Protein AF-A0A101U844-F1 (afdb_monomer_lite)

Radius of gyration: 19.56 Å; chains: 1; bounding box: 50×49×52 Å

Secondary structure (DSSP, 8-state):
--S-EEEEEEEEE--TT-EEEEEEEETTEEEEEEEEEESTT--B--TTSTT---B---EEEEEEEEEEE-TT--EEEEEESS--EEEEEEEE---S-EEEEE-HHHHHHHHHHTTTSEEEE-SEEEE-SS-B-S--SEEEEES-TTTEEEE-S-SB--S---S-EEEESSEEE-------TTS--PPPPP--------PPPEEEP-

Sequence (206 aa):
MPHAANAVNVAYSVPDGQSGSLNVYVNGTRLDRTIPVTSKYSYVDTPWIPGARTRHFYDNARLLLGRDVRAGDKVAVVAIGVQVTVDVADFEQATGPTGQGDSTQAFRDAIASARGGVVWIPPGEYKLTSSLNGVQNVTLQGAGHWHSVVRTSRFIDQSSSAGNVHIRDFAVIGEVTERVDSNPDNGPAGHRHRMQALGPITAYLT

Organism: NCBI:txid661399

Foldseek 3Di:
DAFKFQKKKWKKAFDPPDWFWKFKDKQNHTAPDTWTGDCLVAQDDDPVDPPDDTGRRIDMTMDGNVDMDGHPIDMDIHTDPTDMDTDDMDGHHQPDEAQPDACQVLVQVLQVVFQLFEEEQEFYEHEHPDEDEQRERYEYAYQAQNGGEYEDQHHHDYPDYPDHYHYDGHYYDYPDRDDDPVDPPDDDDDDDDDDDDDHGDYGYRD

InterPro domains:
  IPR011050 Pectin lyase fold/virulence factor [SSF51126] (97-173)
  IPR012334 Pectin lyase fold [G3DSA:2.160.20.10] (85-200)
  IPR024535 Rhamnogalacturonase A/B/Epimerase-like, pectate lyase domain [PF12708] (97-156)
  IPR033801 CBM6/CBM35/CBM36-like 1 [PF22815] (3-93)

Structure (mmCIF, N/CA/C/O backbone):
data_AF-A0A101U844-F1
#
_entry.id   AF-A0A101U844-F1
#
loop_
_atom_site.group_PDB
_atom_site.id
_atom_site.type_symbol
_atom_site.label_atom_id
_atom_site.label_alt_id
_atom_site.label_comp_id
_atom_site.label_asym_id
_atom_site.label_entity_id
_atom_site.label_seq_id
_atom_site.pdbx_PDB_ins_code
_atom_site.Cartn_x
_atom_site.Cartn_y
_atom_site.Cartn_z
_atom_site.occupancy
_atom_site.B_iso_or_equiv
_atom_site.auth_seq_id
_atom_site.auth_comp_id
_atom_site.auth_asym_id
_atom_site.auth_atom_id
_atom_site.pdbx_PDB_model_num
ATOM 1 N N . MET A 1 1 ? -18.135 -7.564 -0.903 1.00 91.25 1 MET A N 1
ATOM 2 C CA . MET A 1 1 ? -17.152 -7.342 -1.979 1.00 91.25 1 MET A CA 1
ATOM 3 C C . MET A 1 1 ? -17.883 -7.059 -3.283 1.00 91.25 1 MET A C 1
ATOM 5 O O . MET A 1 1 ? -18.763 -7.852 -3.617 1.00 91.25 1 MET A O 1
ATOM 9 N N . PRO A 1 2 ? -17.568 -5.957 -3.989 1.00 83.62 2 PRO A N 1
ATOM 10 C CA . PRO A 1 2 ? -18.237 -5.575 -5.239 1.00 83.62 2 PRO A CA 1
ATOM 11 C C . PRO A 1 2 ? -17.710 -6.321 -6.479 1.00 83.62 2 PRO A C 1
ATOM 13 O O . PRO A 1 2 ? -18.458 -6.545 -7.423 1.00 83.62 2 PRO A O 1
ATOM 16 N N . HIS A 1 3 ? -16.446 -6.743 -6.472 1.00 88.94 3 HIS A N 1
ATOM 17 C CA . HIS A 1 3 ? -15.802 -7.519 -7.535 1.00 88.94 3 HIS A CA 1
ATOM 18 C C . HIS A 1 3 ? -14.689 -8.398 -6.944 1.00 88.94 3 HIS A C 1
ATOM 20 O O . HIS A 1 3 ? -14.459 -8.380 -5.731 1.00 88.94 3 HIS A O 1
ATOM 26 N N . ALA A 1 4 ? -14.021 -9.188 -7.790 1.00 90.00 4 ALA A N 1
ATOM 27 C CA . ALA A 1 4 ? -12.872 -9.983 -7.370 1.00 90.00 4 ALA A CA 1
ATOM 28 C C . ALA A 1 4 ? -11.688 -9.088 -6.971 1.00 90.00 4 ALA A C 1
ATOM 30 O O . ALA A 1 4 ? -11.448 -8.061 -7.609 1.00 90.00 4 ALA A O 1
ATOM 31 N N . ALA A 1 5 ? -10.969 -9.478 -5.924 1.00 89.06 5 ALA A N 1
ATOM 32 C CA . ALA A 1 5 ? -9.800 -8.767 -5.419 1.00 89.06 5 ALA A CA 1
ATOM 33 C C . ALA A 1 5 ? -8.894 -9.726 -4.644 1.00 89.06 5 ALA A 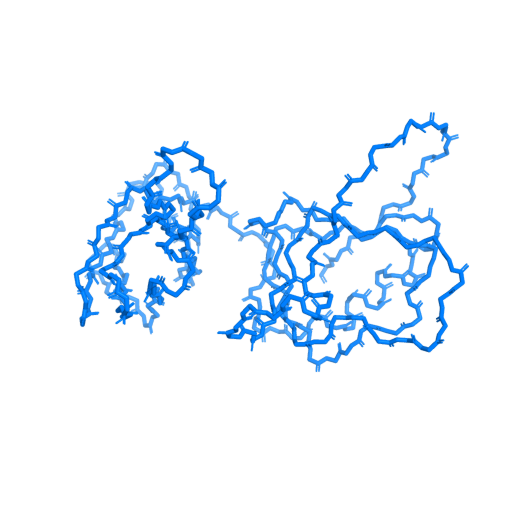C 1
ATOM 35 O O . ALA A 1 5 ? -9.360 -10.732 -4.119 1.00 89.06 5 ALA A O 1
ATOM 36 N N . ASN A 1 6 ? -7.621 -9.389 -4.502 1.00 88.56 6 ASN A N 1
ATOM 37 C CA . ASN A 1 6 ? -6.680 -10.123 -3.652 1.00 88.56 6 ASN A CA 1
ATOM 38 C C . ASN A 1 6 ? -5.832 -9.184 -2.771 1.00 88.56 6 ASN A C 1
ATOM 40 O O . ASN A 1 6 ? -4.953 -9.641 -2.035 1.00 88.56 6 ASN A O 1
ATOM 44 N N . ALA A 1 7 ? -6.125 -7.883 -2.814 1.00 85.81 7 ALA A N 1
ATOM 45 C CA . ALA A 1 7 ? -5.488 -6.836 -2.036 1.00 85.81 7 ALA A CA 1
ATOM 46 C C . ALA A 1 7 ? -6.536 -5.867 -1.472 1.00 85.81 7 ALA A C 1
ATOM 48 O O . ALA A 1 7 ? -7.614 -5.694 -2.050 1.00 85.81 7 ALA A O 1
ATOM 49 N N . VAL A 1 8 ? -6.198 -5.230 -0.353 1.00 89.44 8 VAL A N 1
ATOM 50 C CA . VAL A 1 8 ? -6.969 -4.136 0.245 1.00 89.44 8 VAL A CA 1
ATOM 51 C C . VAL A 1 8 ? -6.041 -2.974 0.597 1.00 89.44 8 VAL A C 1
ATOM 53 O O . VAL A 1 8 ? -4.972 -3.206 1.160 1.00 89.44 8 VAL A O 1
ATOM 56 N N . ASN A 1 9 ? -6.446 -1.745 0.284 1.00 87.12 9 ASN A N 1
ATOM 57 C CA . ASN A 1 9 ? -5.873 -0.508 0.815 1.00 87.12 9 ASN A CA 1
ATOM 58 C C . ASN A 1 9 ? -6.915 0.165 1.712 1.00 87.12 9 ASN A C 1
ATOM 60 O O . ASN A 1 9 ? -8.063 0.318 1.308 1.00 87.12 9 ASN A O 1
ATOM 64 N N . VAL A 1 10 ? -6.535 0.537 2.930 1.00 92.12 10 VAL A N 1
ATOM 65 C CA . VAL A 1 10 ? -7.434 1.166 3.901 1.00 92.12 10 VAL A CA 1
ATOM 66 C C . VAL A 1 10 ? -6.940 2.575 4.172 1.00 92.12 10 VAL A C 1
ATOM 68 O O . VAL A 1 10 ? -5.813 2.734 4.637 1.00 92.12 10 VAL A O 1
ATOM 71 N N . ALA A 1 11 ? -7.791 3.570 3.930 1.00 92.25 11 ALA A N 1
ATOM 72 C CA . ALA A 1 11 ? -7.593 4.926 4.420 1.00 92.25 11 ALA A CA 1
ATOM 73 C C . ALA A 1 11 ? -8.101 5.001 5.866 1.00 92.25 11 ALA A C 1
ATOM 75 O O . ALA A 1 11 ? -9.258 4.671 6.156 1.00 92.25 11 ALA A O 1
ATOM 76 N N . TYR A 1 12 ? -7.228 5.387 6.791 1.00 95.44 12 TYR A N 1
ATOM 77 C CA . TYR A 1 12 ? -7.491 5.309 8.223 1.00 95.44 12 TYR A CA 1
ATOM 78 C C . TYR A 1 12 ? -6.899 6.496 8.978 1.00 95.44 12 TYR A C 1
ATOM 80 O O . TYR A 1 12 ? -5.984 7.157 8.507 1.00 95.44 12 TYR A O 1
ATOM 88 N N . SER A 1 13 ? -7.399 6.734 10.184 1.00 95.81 13 SER A N 1
ATOM 89 C CA . SER A 1 13 ? -6.803 7.637 11.162 1.00 95.81 13 SER A CA 1
ATOM 90 C C . SER A 1 13 ? -6.706 6.926 12.510 1.00 95.81 13 SER A C 1
ATOM 92 O O . SER A 1 13 ? -7.613 6.182 12.897 1.00 95.81 13 SER A O 1
ATOM 94 N N . VAL A 1 14 ? -5.603 7.141 13.222 1.00 96.56 14 VAL A N 1
ATOM 95 C CA . VAL A 1 14 ? -5.408 6.728 14.621 1.00 96.56 14 VAL A CA 1
ATOM 96 C C . VAL A 1 14 ? -5.016 7.955 15.438 1.00 96.56 14 VAL A C 1
ATOM 98 O O . VAL A 1 14 ? -4.465 8.882 14.850 1.00 96.56 14 VAL A O 1
ATOM 101 N N . PRO A 1 15 ? -5.276 7.994 16.758 1.00 97.69 15 PRO A N 1
ATOM 102 C CA . PRO A 1 15 ? -4.904 9.138 17.581 1.00 97.69 15 PRO A CA 1
ATOM 103 C C . PRO A 1 15 ? -3.426 9.509 17.439 1.00 97.69 15 PRO A C 1
ATOM 105 O O . PRO A 1 15 ? -2.574 8.634 17.272 1.00 97.69 15 PRO A O 1
ATOM 108 N N . ASP A 1 16 ? -3.132 10.802 17.548 1.00 93.69 16 ASP A N 1
ATOM 109 C CA . ASP A 1 16 ? -1.769 11.305 17.421 1.00 93.69 16 ASP A CA 1
ATOM 110 C C . ASP A 1 16 ? -0.813 10.654 18.441 1.00 93.69 16 ASP A C 1
ATOM 112 O O . ASP A 1 16 ? -1.188 10.332 19.573 1.00 93.69 16 ASP A O 1
ATOM 116 N N . GLY A 1 17 ? 0.419 10.407 18.003 1.00 90.44 17 GLY A N 1
ATOM 117 C CA . GLY A 1 17 ? 1.436 9.624 18.704 1.00 90.44 17 GLY A CA 1
ATOM 118 C C . GLY A 1 17 ? 1.162 8.118 18.851 1.00 90.44 17 GLY A C 1
ATOM 119 O O . GLY A 1 17 ? 1.967 7.436 19.488 1.00 90.44 17 GLY A O 1
ATOM 120 N N . GLN A 1 18 ? 0.068 7.567 18.307 1.00 95.44 18 GLN A N 1
ATOM 121 C CA . GLN A 1 18 ? -0.294 6.156 18.499 1.00 95.44 18 GLN A CA 1
ATOM 122 C C . GLN A 1 18 ? -0.069 5.294 17.256 1.00 95.44 18 GLN A C 1
ATOM 124 O O . GLN A 1 18 ? 0.057 5.748 16.118 1.00 95.44 18 GLN A O 1
ATOM 129 N N . SER A 1 19 ? 0.033 3.988 17.483 1.00 90.19 19 SER A N 1
ATOM 130 C CA . SER A 1 19 ? 0.181 2.972 16.442 1.00 90.19 19 SER A CA 1
ATOM 131 C C . SER A 1 19 ? -0.423 1.654 16.917 1.00 90.19 19 SER A C 1
ATOM 133 O O . SER A 1 19 ? -0.553 1.415 18.116 1.00 90.19 19 SER A O 1
ATOM 135 N N . GLY A 1 20 ? -0.790 0.791 15.977 1.00 92.06 20 GLY A N 1
ATOM 136 C CA . GLY A 1 20 ? -1.385 -0.506 16.271 1.00 92.06 20 GLY A CA 1
ATOM 137 C C . GLY A 1 20 ? -1.592 -1.325 15.007 1.00 92.06 20 GLY A C 1
ATOM 138 O O . GLY A 1 20 ? -0.776 -1.297 14.083 1.00 92.06 20 GLY A O 1
ATOM 139 N N . SER A 1 21 ? -2.671 -2.103 14.958 1.00 92.44 21 SER A N 1
ATOM 140 C CA . SER A 1 21 ? -2.963 -2.945 13.794 1.00 92.44 21 SER A CA 1
ATOM 141 C C . SER A 1 21 ? -4.457 -3.166 13.579 1.00 92.44 21 SER A C 1
ATOM 143 O O . SER A 1 21 ? -5.244 -3.142 14.523 1.00 92.44 21 SER A O 1
ATOM 145 N N . LEU A 1 22 ? -4.837 -3.463 12.337 1.00 96.12 22 LEU A N 1
ATOM 146 C CA . LEU A 1 22 ? -6.141 -4.018 11.983 1.00 96.12 22 LEU A CA 1
ATOM 147 C C . LEU A 1 22 ? -5.990 -5.514 11.678 1.00 96.12 22 LEU A C 1
ATOM 149 O O . LEU A 1 22 ? -5.240 -5.908 10.782 1.00 96.12 22 LEU A O 1
ATOM 153 N N . ASN A 1 23 ? -6.735 -6.355 12.390 1.00 97.12 23 ASN A N 1
ATOM 154 C CA . ASN A 1 23 ? -7.022 -7.711 11.934 1.00 97.12 23 ASN A CA 1
ATOM 155 C C . ASN A 1 23 ? -7.865 -7.656 10.667 1.00 97.12 23 ASN A C 1
ATOM 157 O O . ASN A 1 23 ? -8.788 -6.848 10.584 1.00 97.12 23 ASN A O 1
ATOM 161 N N . VAL A 1 24 ? -7.614 -8.578 9.742 1.00 96.31 24 VAL A N 1
ATOM 162 C CA . VAL A 1 24 ? -8.435 -8.742 8.542 1.00 96.31 24 VAL A CA 1
ATOM 163 C C . VAL A 1 24 ? -9.133 -10.091 8.587 1.00 96.31 24 VAL A C 1
ATOM 165 O O . VAL A 1 24 ? -8.516 -11.110 8.894 1.00 96.31 24 VAL A O 1
ATOM 168 N N . TYR A 1 25 ? -10.427 -10.094 8.288 1.00 97.50 25 TYR A N 1
ATOM 169 C CA . TYR A 1 25 ? -11.259 -11.287 8.213 1.00 97.50 25 TYR A CA 1
ATOM 170 C C . TYR A 1 25 ? -11.859 -11.408 6.820 1.00 97.50 25 TYR A C 1
ATOM 172 O O . TYR A 1 25 ? -12.338 -10.419 6.270 1.00 97.50 25 TYR A O 1
ATOM 180 N N . VAL A 1 26 ? -11.904 -12.628 6.290 1.00 96.69 26 VAL A N 1
ATOM 181 C CA . VAL A 1 26 ? -12.618 -12.973 5.056 1.00 96.69 26 VAL A CA 1
ATOM 182 C C . VAL A 1 26 ? -13.678 -14.011 5.404 1.00 96.69 26 VAL A C 1
ATOM 184 O O . VAL A 1 26 ? -13.354 -15.094 5.887 1.00 96.69 26 VAL A O 1
ATOM 187 N N . ASN A 1 27 ? -14.950 -13.676 5.185 1.00 96.75 27 ASN A N 1
ATOM 188 C CA . ASN A 1 27 ? -16.113 -14.506 5.517 1.00 96.75 27 ASN A CA 1
ATOM 189 C C . ASN A 1 27 ? -16.111 -15.009 6.975 1.00 96.75 27 ASN A C 1
ATOM 191 O O . ASN A 1 27 ? -16.516 -16.131 7.255 1.00 96.75 27 ASN A O 1
ATOM 195 N N . GLY A 1 28 ? -15.646 -14.169 7.906 1.00 96.50 28 GLY A N 1
ATOM 196 C CA . GLY A 1 28 ? -15.570 -14.485 9.337 1.00 96.50 28 GLY A CA 1
ATOM 197 C C . GLY A 1 28 ? -14.298 -15.217 9.774 1.00 96.50 28 GLY A C 1
ATOM 198 O O . GLY A 1 28 ? -14.034 -15.286 10.971 1.00 96.50 28 GLY A O 1
ATOM 199 N N . THR A 1 29 ? -13.465 -15.690 8.844 1.00 96.94 29 THR A N 1
ATOM 200 C CA . THR A 1 29 ? -12.167 -16.301 9.164 1.00 96.94 29 THR A CA 1
ATOM 201 C C . THR A 1 29 ? -11.074 -15.242 9.181 1.00 96.94 29 THR A C 1
ATOM 203 O O . THR A 1 29 ? -10.890 -14.520 8.199 1.00 96.94 29 THR A O 1
ATOM 206 N N . ARG A 1 30 ? -10.337 -15.152 10.291 1.00 96.19 30 ARG A N 1
ATOM 207 C CA . ARG A 1 30 ? -9.200 -14.237 10.442 1.00 96.19 30 ARG A CA 1
ATOM 208 C C . ARG A 1 30 ? -8.047 -14.662 9.530 1.00 96.19 30 ARG A C 1
ATOM 210 O O . ARG A 1 30 ? -7.750 -15.848 9.437 1.00 96.19 30 ARG A O 1
ATOM 217 N N . LEU A 1 31 ? -7.394 -13.699 8.889 1.00 92.31 31 LEU A N 1
ATOM 218 C CA . LEU A 1 31 ? -6.135 -13.911 8.179 1.00 92.31 31 LEU A CA 1
ATOM 219 C C . LEU A 1 31 ? -4.952 -13.875 9.158 1.00 92.31 31 LEU A C 1
ATOM 221 O O . LEU A 1 31 ? -4.979 -13.148 10.149 1.00 92.31 31 LEU A O 1
ATOM 225 N N . ASP A 1 32 ? -3.870 -14.580 8.828 1.00 87.31 32 ASP A N 1
ATOM 226 C CA . ASP A 1 32 ? -2.639 -14.606 9.643 1.00 87.31 32 ASP A CA 1
ATOM 227 C C . ASP A 1 32 ? -1.820 -13.307 9.566 1.00 87.31 32 ASP A C 1
ATOM 229 O O . ASP A 1 32 ? -0.779 -13.168 10.206 1.00 87.31 32 ASP A O 1
ATOM 233 N N . ARG A 1 33 ? -2.279 -12.345 8.763 1.00 81.50 33 ARG A N 1
ATOM 234 C CA . ARG A 1 33 ? -1.636 -11.050 8.546 1.00 81.50 33 ARG A CA 1
ATOM 235 C C . ARG A 1 33 ? -2.550 -9.921 8.991 1.00 81.50 33 ARG A C 1
ATOM 237 O O . ARG A 1 33 ? -3.772 -10.001 8.868 1.00 81.50 33 ARG A O 1
ATOM 244 N N . THR A 1 34 ? -1.931 -8.853 9.467 1.00 88.88 34 THR A N 1
ATOM 245 C CA . THR A 1 34 ? -2.600 -7.631 9.905 1.00 88.88 34 THR A CA 1
ATOM 246 C C . THR A 1 34 ? -2.151 -6.445 9.060 1.00 88.88 34 THR A C 1
ATOM 248 O O . THR A 1 34 ? -1.092 -6.479 8.434 1.00 88.88 34 THR A O 1
ATOM 251 N N . ILE A 1 35 ? -2.968 -5.393 9.037 1.00 87.12 35 ILE A N 1
ATOM 252 C CA . ILE A 1 35 ? -2.601 -4.101 8.452 1.00 87.12 35 ILE A CA 1
ATOM 253 C C . ILE A 1 35 ? -1.991 -3.256 9.578 1.00 87.12 35 ILE A C 1
ATOM 255 O O . ILE A 1 35 ? -2.712 -2.966 10.539 1.00 87.12 35 ILE A O 1
ATOM 259 N N . PRO A 1 36 ? -0.701 -2.884 9.526 1.00 86.12 36 PRO A N 1
ATOM 260 C CA . PRO A 1 36 ? -0.134 -1.957 10.498 1.00 86.12 36 PRO A CA 1
ATOM 261 C C . PRO A 1 36 ? -0.745 -0.565 10.301 1.00 86.12 36 PRO A C 1
ATOM 263 O O . PRO A 1 36 ? -0.930 -0.127 9.168 1.00 86.12 36 PRO A O 1
ATOM 266 N N . VAL A 1 37 ? -1.050 0.120 11.402 1.00 88.88 37 VAL A N 1
ATOM 267 C CA . VAL A 1 37 ? -1.610 1.481 11.390 1.00 88.88 37 VAL A CA 1
ATOM 268 C C . VAL A 1 37 ? -0.810 2.385 12.321 1.00 88.88 37 VAL A C 1
ATOM 270 O O . VAL A 1 37 ? -0.403 1.957 13.404 1.00 88.88 37 VAL A O 1
ATOM 273 N N . THR A 1 38 ? -0.561 3.627 11.914 1.00 90.25 38 THR A N 1
ATOM 274 C CA . THR A 1 38 ? 0.260 4.590 12.656 1.00 90.25 38 THR A CA 1
ATOM 275 C C . THR A 1 38 ? -0.162 6.030 12.374 1.00 90.25 38 THR A C 1
ATOM 277 O O . THR A 1 38 ? -0.597 6.343 11.272 1.00 90.25 38 THR A O 1
ATOM 280 N N . SER A 1 39 ? -0.012 6.922 13.357 1.00 87.88 39 SER A N 1
ATOM 281 C CA . SER A 1 39 ? -0.165 8.368 13.152 1.00 87.88 39 SER A CA 1
ATOM 282 C C . SER A 1 39 ? 1.129 9.047 12.704 1.00 87.88 39 SER A C 1
ATOM 284 O O . SER A 1 39 ? 1.136 10.255 12.495 1.00 87.88 39 SER A O 1
ATOM 286 N N . LYS A 1 40 ? 2.239 8.306 12.581 1.00 76.00 40 LYS A N 1
ATOM 287 C CA . LYS A 1 40 ? 3.582 8.855 12.330 1.00 76.00 40 LYS A CA 1
ATOM 288 C C . LYS A 1 40 ? 3.664 9.767 11.102 1.00 76.00 40 LYS A C 1
ATOM 290 O O . LYS A 1 40 ? 4.497 10.667 11.069 1.00 76.00 40 LYS A O 1
ATOM 295 N N . TYR A 1 41 ? 2.833 9.507 10.096 1.00 76.50 41 TYR A N 1
ATOM 296 C CA . TYR A 1 41 ? 2.783 10.259 8.841 1.00 76.50 41 TYR A CA 1
ATOM 297 C C . TYR A 1 41 ? 1.596 11.229 8.774 1.00 76.50 41 TYR A C 1
ATOM 299 O O . TYR A 1 41 ? 1.367 11.855 7.745 1.00 76.50 41 TYR A O 1
ATOM 307 N N . SER A 1 42 ? 0.843 11.354 9.863 1.00 79.00 42 SER A N 1
ATOM 308 C CA . SER A 1 42 ? -0.362 12.170 9.977 1.00 79.00 42 SER A CA 1
ATOM 309 C C . SER A 1 42 ? -0.121 13.381 10.885 1.00 79.00 42 SER A C 1
ATOM 311 O O . SER A 1 42 ? 0.978 13.578 11.393 1.00 79.00 42 SER A O 1
ATOM 313 N N . TYR A 1 43 ? -1.155 14.203 11.085 1.00 86.44 43 TYR A N 1
ATOM 314 C CA . TYR A 1 43 ? -1.134 15.357 11.999 1.00 86.44 43 TYR A CA 1
ATOM 315 C C . TYR A 1 43 ? -0.038 16.377 11.657 1.00 86.44 43 TYR A C 1
ATOM 317 O O . TYR A 1 43 ? 0.827 16.721 12.455 1.00 86.44 43 TYR A O 1
ATOM 325 N N . VAL A 1 44 ? -0.094 16.896 10.432 1.00 83.38 44 VAL A N 1
ATOM 326 C CA . VAL A 1 44 ? 0.878 17.870 9.928 1.00 83.38 44 VAL A CA 1
ATOM 327 C C . VAL A 1 44 ? 0.473 19.291 10.312 1.00 83.38 44 VAL A C 1
ATOM 329 O O . VAL A 1 44 ? -0.601 19.773 9.928 1.00 83.38 44 VAL A O 1
ATOM 332 N N . ASP A 1 45 ? 1.392 19.987 10.979 1.00 87.00 45 ASP A N 1
ATOM 333 C CA . ASP A 1 45 ? 1.310 21.416 11.269 1.00 87.00 45 ASP A CA 1
ATOM 334 C C . ASP A 1 45 ? 2.123 22.249 10.274 1.00 87.00 45 ASP A C 1
ATOM 336 O O . ASP A 1 45 ? 3.248 21.914 9.908 1.00 87.00 45 ASP A O 1
ATOM 340 N N . THR A 1 46 ? 1.564 23.387 9.854 1.00 88.19 46 THR A N 1
ATOM 341 C CA . THR A 1 46 ? 2.290 24.384 9.046 1.00 88.19 46 THR A CA 1
ATOM 342 C C . THR A 1 46 ? 2.052 25.793 9.588 1.00 88.19 46 THR A C 1
ATOM 344 O O . THR A 1 46 ? 1.281 26.560 8.999 1.00 88.19 46 THR A O 1
ATOM 347 N N . PRO A 1 47 ? 2.678 26.146 10.723 1.00 88.56 47 PRO A N 1
ATOM 348 C CA . PRO A 1 47 ? 2.388 27.385 11.448 1.00 88.56 47 PRO A CA 1
ATOM 349 C C . PRO A 1 47 ? 2.722 28.666 10.665 1.00 88.56 47 PRO A C 1
ATOM 351 O O . PRO A 1 47 ? 2.194 29.728 10.976 1.00 88.56 47 PRO A O 1
ATOM 354 N N . TRP A 1 48 ? 3.556 28.585 9.624 1.00 87.25 48 TRP A N 1
ATOM 355 C CA . TRP A 1 48 ? 3.903 29.719 8.757 1.00 87.25 48 TRP A CA 1
ATOM 356 C C . TRP A 1 48 ? 2.815 30.085 7.732 1.00 87.25 48 TRP A C 1
ATOM 358 O O . TRP A 1 48 ? 2.965 31.075 7.019 1.00 87.25 48 TRP A O 1
ATOM 368 N N . ILE A 1 49 ? 1.737 29.302 7.624 1.00 85.38 49 ILE A N 1
ATOM 369 C CA . ILE A 1 49 ? 0.599 29.602 6.747 1.00 85.38 49 ILE A CA 1
ATOM 370 C C . ILE A 1 49 ? -0.492 30.275 7.595 1.00 85.38 49 ILE A C 1
ATOM 372 O O . ILE A 1 49 ? -1.063 29.612 8.466 1.00 85.38 49 ILE A O 1
ATOM 376 N N . PRO A 1 50 ? -0.817 31.564 7.363 1.00 92.75 50 PRO A N 1
ATOM 377 C CA . PRO A 1 50 ? -1.831 32.267 8.142 1.00 92.75 50 PRO A CA 1
ATOM 378 C C . PRO A 1 50 ? -3.173 31.525 8.147 1.00 92.75 50 PRO A C 1
ATOM 380 O O . PRO A 1 50 ? -3.734 31.223 7.096 1.00 92.75 50 PRO A O 1
ATOM 383 N N . GLY A 1 51 ? -3.683 31.223 9.342 1.00 93.19 51 GLY A N 1
ATOM 384 C CA . GLY A 1 51 ? -4.957 30.523 9.536 1.00 93.19 51 GLY A CA 1
ATOM 385 C C . GLY A 1 51 ? -4.905 28.998 9.383 1.00 93.19 51 GLY A C 1
ATOM 386 O O . GLY A 1 51 ? -5.937 28.349 9.564 1.00 93.19 51 GLY A O 1
ATOM 387 N N . ALA A 1 52 ? -3.743 28.407 9.083 1.00 91.38 52 ALA A N 1
ATOM 388 C CA . ALA A 1 52 ? -3.618 26.957 9.018 1.00 91.38 52 ALA A CA 1
ATOM 389 C C . ALA A 1 52 ? -3.801 26.312 10.400 1.00 91.38 52 ALA A C 1
ATOM 391 O O . ALA A 1 52 ? -3.313 26.804 11.416 1.00 91.38 52 ALA A O 1
ATOM 392 N N . ARG A 1 53 ? -4.498 25.176 10.412 1.00 93.50 53 ARG A N 1
ATOM 393 C CA . ARG A 1 53 ? -4.632 24.275 11.562 1.00 93.50 53 ARG A CA 1
ATOM 394 C C . ARG A 1 53 ? -3.919 22.957 11.251 1.00 93.50 53 ARG A C 1
ATOM 396 O O . ARG A 1 53 ? -3.626 22.687 10.077 1.00 93.50 53 ARG A O 1
ATOM 403 N N . THR A 1 54 ? -3.692 22.141 12.281 1.00 89.94 54 THR A N 1
ATOM 404 C CA . THR A 1 54 ? -3.284 20.739 12.124 1.00 89.94 54 THR A CA 1
ATOM 405 C C . THR A 1 54 ? -4.210 20.052 11.129 1.00 89.94 54 THR A C 1
ATOM 407 O O . THR A 1 54 ? -5.424 20.278 11.135 1.00 89.94 54 THR A O 1
ATOM 410 N N . ARG A 1 55 ? -3.636 19.260 10.228 1.00 86.81 55 ARG A N 1
ATOM 411 C CA . ARG A 1 55 ? -4.366 18.587 9.147 1.00 86.81 55 ARG A CA 1
ATOM 412 C C . ARG A 1 55 ? -3.693 17.269 8.789 1.00 86.81 55 ARG A C 1
ATOM 414 O O . ARG A 1 55 ? -2.776 16.836 9.473 1.00 86.81 55 ARG A O 1
ATOM 421 N N . HIS A 1 56 ? -4.129 16.658 7.687 1.00 87.75 56 HIS A N 1
ATOM 422 C CA . HIS A 1 56 ? -3.584 15.388 7.203 1.00 87.75 56 HIS A CA 1
ATOM 423 C C . HIS A 1 56 ? -3.741 14.281 8.256 1.00 87.75 56 HIS A C 1
ATOM 425 O O . HIS A 1 56 ? -2.789 13.655 8.694 1.00 87.75 56 HIS A O 1
ATOM 431 N N . PHE A 1 57 ? -4.976 14.107 8.727 1.00 88.88 57 PHE A N 1
ATOM 432 C CA . PHE A 1 57 ? -5.306 13.183 9.814 1.00 88.88 57 PHE A CA 1
ATOM 433 C C . PHE A 1 57 ? -5.344 11.717 9.387 1.00 88.88 57 PHE A C 1
ATOM 435 O O . PHE A 1 57 ? -5.362 10.842 10.248 1.00 88.88 57 PHE A O 1
ATOM 442 N N . TYR A 1 58 ? -5.413 11.466 8.081 1.00 89.44 58 TYR A N 1
ATOM 443 C CA . TYR A 1 58 ? -5.546 10.134 7.518 1.00 89.44 58 TYR A CA 1
ATOM 444 C C . TYR A 1 58 ? -4.245 9.698 6.860 1.00 89.44 58 TYR A C 1
ATOM 446 O O . TYR A 1 58 ? -3.565 10.505 6.227 1.00 89.44 58 TYR A O 1
ATOM 454 N N . ASP A 1 59 ? -3.964 8.411 6.977 1.00 79.31 59 ASP A N 1
ATOM 455 C CA . ASP A 1 59 ? -2.911 7.689 6.283 1.00 79.31 59 ASP A CA 1
ATOM 456 C C . ASP A 1 59 ? -3.526 6.480 5.554 1.00 79.31 59 ASP A C 1
ATOM 458 O O . ASP A 1 59 ? -4.708 6.167 5.717 1.00 79.31 59 ASP A O 1
ATOM 462 N N . ASN A 1 60 ? -2.744 5.816 4.708 1.00 81.81 60 ASN A N 1
ATOM 463 C CA . ASN A 1 60 ? -3.172 4.647 3.953 1.00 81.81 60 ASN A CA 1
ATOM 464 C C . ASN A 1 60 ? -2.269 3.455 4.252 1.00 81.81 60 ASN A C 1
ATOM 466 O O . ASN A 1 60 ? -1.045 3.561 4.213 1.00 81.81 60 ASN A O 1
ATOM 470 N N . ALA A 1 61 ? -2.873 2.294 4.493 1.00 79.31 61 ALA A N 1
ATOM 471 C CA . ALA A 1 61 ? -2.136 1.054 4.682 1.00 79.31 61 ALA A CA 1
ATOM 472 C C . ALA A 1 61 ? -2.730 -0.076 3.842 1.00 79.31 61 ALA A C 1
ATOM 474 O O . ALA A 1 61 ? -3.946 -0.260 3.764 1.00 79.31 61 ALA A O 1
ATOM 475 N N . ARG A 1 62 ? -1.841 -0.856 3.225 1.00 80.06 62 ARG A N 1
ATOM 476 C CA . ARG A 1 62 ? -2.187 -1.888 2.247 1.00 80.06 62 ARG A CA 1
ATOM 477 C C . ARG A 1 62 ? -1.816 -3.279 2.741 1.00 80.06 62 ARG A C 1
ATOM 479 O O . ARG A 1 62 ? -0.809 -3.465 3.420 1.00 80.06 62 ARG A O 1
ATOM 486 N N . LEU A 1 63 ? -2.619 -4.267 2.355 1.00 81.38 63 LEU A N 1
ATOM 487 C CA . LEU A 1 63 ? -2.365 -5.678 2.616 1.00 81.38 63 LEU A CA 1
ATOM 488 C C . LEU A 1 63 ? -2.793 -6.548 1.434 1.00 81.38 63 LEU A C 1
ATOM 490 O O . LEU A 1 63 ? -3.925 -6.472 0.958 1.00 81.38 63 LEU A O 1
ATOM 494 N N . LEU A 1 64 ? -1.905 -7.455 1.023 1.00 81.88 64 LEU A N 1
ATOM 495 C CA . LEU A 1 64 ? -2.273 -8.606 0.201 1.00 81.88 64 LEU A CA 1
ATOM 496 C C . LEU A 1 64 ? -2.998 -9.643 1.064 1.00 81.88 64 LEU A C 1
ATOM 498 O O . LEU A 1 64 ? -2.446 -10.139 2.049 1.00 81.88 64 LEU A O 1
ATOM 502 N N . LEU A 1 65 ? -4.205 -10.028 0.652 1.00 85.00 65 LEU A N 1
ATOM 503 C CA . LEU A 1 65 ? -5.052 -10.986 1.368 1.00 85.00 65 LEU A CA 1
ATOM 504 C C . LEU A 1 65 ? -4.487 -12.416 1.310 1.00 85.00 65 LEU A C 1
ATOM 506 O O . LEU A 1 65 ? -4.859 -13.265 2.118 1.00 85.00 65 LEU A O 1
ATOM 510 N N . GLY A 1 66 ? -3.585 -12.698 0.359 1.00 81.81 66 GLY A N 1
ATOM 511 C CA . GLY A 1 66 ? -3.020 -14.036 0.133 1.00 81.81 66 GLY A CA 1
ATOM 512 C C . GLY A 1 66 ? -3.971 -15.027 -0.514 1.00 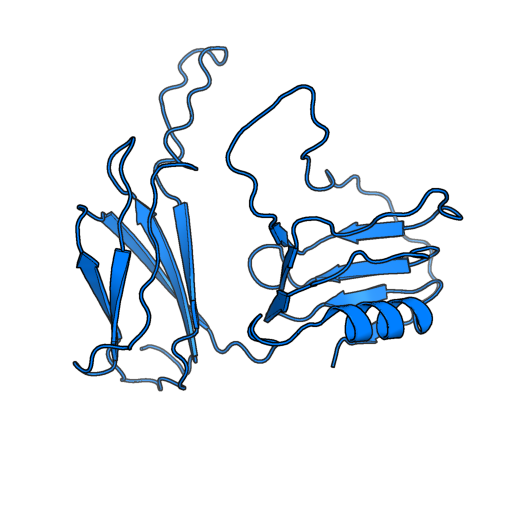81.81 66 GLY A C 1
ATOM 513 O O . GLY A 1 66 ? -3.673 -16.215 -0.566 1.00 81.81 66 GLY A O 1
ATOM 514 N N . ARG A 1 67 ? -5.125 -14.538 -0.949 1.00 83.38 67 ARG A N 1
ATOM 515 C CA . ARG A 1 67 ? -6.176 -15.287 -1.616 1.00 83.38 67 ARG A CA 1
ATOM 516 C C . ARG A 1 67 ? -7.016 -14.317 -2.424 1.00 83.38 67 ARG A C 1
ATOM 518 O O . ARG A 1 67 ? -7.149 -13.155 -2.041 1.00 83.38 67 ARG A O 1
ATOM 525 N N . ASP A 1 68 ? -7.646 -14.832 -3.465 1.00 89.62 68 ASP A N 1
ATOM 526 C CA . ASP A 1 68 ? -8.732 -14.129 -4.124 1.00 89.62 68 ASP A CA 1
ATOM 527 C C . ASP A 1 68 ? -9.987 -14.154 -3.245 1.00 89.62 68 ASP A C 1
ATOM 529 O O . ASP A 1 68 ? -10.435 -15.209 -2.775 1.00 89.62 68 ASP A O 1
ATOM 533 N N . VAL A 1 69 ? -10.560 -12.974 -3.043 1.00 94.06 69 VAL A N 1
ATOM 534 C CA . VAL A 1 69 ? -11.950 -12.782 -2.643 1.00 94.06 69 VAL A CA 1
ATOM 535 C C . VAL A 1 69 ? -12.780 -12.501 -3.887 1.00 94.06 69 VAL A C 1
ATOM 537 O O . VAL A 1 69 ? -12.308 -11.899 -4.851 1.00 94.06 69 VAL A O 1
ATOM 540 N N . ARG A 1 70 ? -14.022 -12.971 -3.890 1.00 95.38 70 ARG A N 1
ATOM 541 C CA . ARG A 1 70 ? -14.951 -12.860 -5.019 1.00 95.38 70 ARG A CA 1
ATOM 542 C C . ARG A 1 70 ? -16.051 -11.854 -4.708 1.00 95.38 70 ARG A C 1
ATOM 544 O O . ARG A 1 70 ? -16.268 -11.472 -3.558 1.00 95.38 70 ARG A O 1
ATOM 551 N N . ALA A 1 71 ? -16.788 -11.449 -5.741 1.00 94.44 71 ALA A N 1
ATOM 552 C CA . ALA A 1 71 ? -18.023 -10.699 -5.545 1.00 94.44 71 ALA A CA 1
ATOM 553 C C . ALA A 1 71 ? -18.947 -11.453 -4.565 1.00 94.44 71 ALA A C 1
ATOM 555 O O . ALA A 1 71 ? -19.105 -12.669 -4.667 1.00 94.44 71 ALA A O 1
ATOM 556 N N . GLY A 1 72 ? -19.519 -10.734 -3.599 1.00 96.00 72 GLY A N 1
ATOM 557 C CA . GLY A 1 72 ? -20.348 -11.312 -2.532 1.00 96.00 72 GLY A CA 1
ATOM 558 C C . GLY A 1 72 ? -19.604 -11.715 -1.251 1.00 96.00 72 GLY A C 1
ATOM 559 O O . GLY A 1 72 ? -20.242 -11.754 -0.199 1.00 96.00 72 GLY A O 1
ATOM 560 N N . ASP A 1 73 ? -18.279 -11.912 -1.281 1.00 97.69 73 ASP A N 1
ATOM 561 C CA . ASP A 1 73 ? -17.509 -12.167 -0.055 1.00 97.69 73 ASP A CA 1
ATOM 562 C C . ASP A 1 73 ? -17.601 -10.982 0.921 1.00 97.69 73 ASP A C 1
ATOM 564 O O . ASP A 1 73 ? -17.802 -9.822 0.530 1.00 97.69 73 ASP A O 1
ATOM 568 N N . LYS A 1 74 ? -17.436 -11.262 2.214 1.00 97.38 74 LYS A N 1
ATOM 569 C CA . LYS A 1 74 ? -17.380 -10.256 3.277 1.00 97.38 74 LYS A CA 1
ATOM 570 C C . LYS A 1 74 ? -15.950 -10.115 3.769 1.00 97.38 74 LYS A C 1
ATOM 572 O O . LYS A 1 74 ? -15.388 -11.071 4.295 1.00 97.38 74 LYS A O 1
ATOM 577 N N . VAL A 1 75 ? -15.392 -8.917 3.642 1.00 96.81 75 VAL A N 1
ATOM 578 C CA . VAL A 1 75 ? -14.121 -8.561 4.272 1.00 96.81 75 VAL A CA 1
ATOM 579 C C . VAL A 1 75 ? -14.410 -7.625 5.437 1.00 9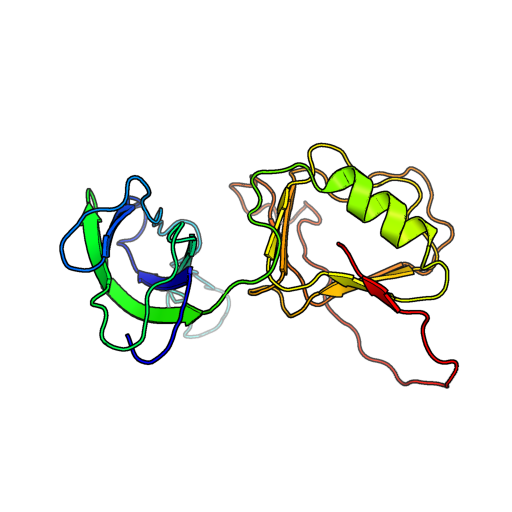6.81 75 VAL A C 1
ATOM 581 O O . VAL A 1 75 ? -15.173 -6.674 5.277 1.00 96.81 75 VAL A O 1
ATOM 584 N N . ALA A 1 76 ? -13.832 -7.908 6.601 1.00 97.06 76 ALA A N 1
ATOM 585 C CA . ALA A 1 76 ? -13.923 -7.045 7.773 1.00 97.06 76 ALA A CA 1
ATOM 586 C C . ALA A 1 76 ? -12.525 -6.680 8.273 1.00 97.06 76 ALA A C 1
ATOM 588 O O . ALA A 1 76 ? -11.637 -7.533 8.316 1.00 97.06 76 ALA A O 1
ATOM 589 N N . VAL A 1 77 ? -12.356 -5.423 8.676 1.00 96.56 77 VAL A N 1
ATOM 590 C CA . VAL A 1 77 ? -11.162 -4.923 9.362 1.00 96.56 77 VAL A CA 1
ATOM 591 C C . VAL A 1 77 ? -11.522 -4.608 10.809 1.00 96.56 77 VAL A C 1
ATOM 593 O O . VAL A 1 77 ? -12.557 -4.000 11.072 1.00 96.56 77 VAL A O 1
ATOM 596 N N . VAL A 1 78 ? -10.709 -5.069 11.757 1.00 97.62 78 VAL A N 1
ATOM 597 C CA . VAL A 1 78 ? -10.999 -4.954 13.194 1.00 97.62 78 VAL A CA 1
ATOM 598 C C . VAL A 1 78 ? -9.762 -4.456 13.923 1.00 97.62 78 VAL A C 1
ATOM 600 O O . VAL A 1 78 ? -8.721 -5.108 13.885 1.00 97.62 78 VAL A O 1
ATOM 603 N N . ALA A 1 79 ? -9.879 -3.314 14.593 1.00 96.94 79 ALA A N 1
ATOM 604 C CA . ALA A 1 79 ? -8.774 -2.682 15.304 1.00 96.94 79 ALA A CA 1
ATOM 605 C C . ALA A 1 79 ? -8.282 -3.501 16.505 1.00 96.94 79 ALA A C 1
ATOM 607 O O . ALA A 1 79 ? -9.063 -4.147 17.205 1.00 96.94 79 ALA A O 1
ATOM 608 N N . ILE A 1 80 ? -6.971 -3.449 16.739 1.00 94.00 80 ILE A N 1
ATOM 609 C CA . ILE A 1 80 ? -6.280 -4.086 17.860 1.00 94.00 80 ILE A CA 1
ATOM 610 C C . ILE A 1 80 ? -5.283 -3.089 18.443 1.00 94.00 80 ILE A C 1
ATOM 612 O O . ILE A 1 80 ? -4.453 -2.534 17.721 1.00 94.00 80 ILE A O 1
ATOM 616 N N . GLY A 1 81 ? -5.329 -2.902 19.761 1.00 90.06 81 GLY A N 1
ATOM 617 C CA . GLY A 1 81 ? -4.336 -2.118 20.500 1.00 90.06 81 GLY A CA 1
ATOM 618 C C . GLY A 1 81 ? -4.427 -0.599 20.319 1.00 90.06 81 GLY A C 1
ATOM 619 O O . GLY A 1 81 ? -3.784 0.118 21.074 1.00 90.06 81 GLY A O 1
ATOM 620 N N . VAL A 1 82 ? -5.239 -0.103 19.381 1.00 96.19 82 VAL A N 1
ATOM 621 C CA . VAL A 1 82 ? -5.471 1.327 19.140 1.00 96.19 82 VAL A CA 1
ATOM 622 C C . VAL A 1 82 ? -6.882 1.552 18.593 1.00 96.19 82 VAL A C 1
ATOM 624 O O . VAL A 1 82 ? -7.432 0.681 17.917 1.00 96.19 82 VAL A O 1
ATOM 627 N N . GLN A 1 83 ? -7.482 2.709 18.873 1.00 97.38 83 GLN A N 1
ATOM 628 C CA . GLN A 1 83 ? -8.702 3.132 18.184 1.00 97.38 83 GLN A CA 1
ATOM 629 C C . GLN A 1 83 ? -8.366 3.491 16.733 1.00 97.38 83 GLN A C 1
ATOM 631 O O . GLN A 1 83 ? -7.419 4.232 16.484 1.00 97.38 83 GLN A O 1
ATOM 636 N N . VAL A 1 84 ? -9.162 2.998 15.783 1.00 98.12 84 VAL A N 1
ATOM 637 C CA . VAL A 1 84 ? -8.991 3.301 14.357 1.00 98.12 84 VAL A CA 1
ATOM 638 C C . VAL A 1 84 ? -10.290 3.873 13.803 1.00 98.12 84 VAL A C 1
ATOM 640 O O . VAL A 1 84 ? -11.336 3.229 13.888 1.00 98.12 84 VAL A O 1
ATOM 643 N N . THR A 1 85 ? -10.210 5.058 13.206 1.00 98.19 85 THR A N 1
ATOM 644 C CA . THR A 1 85 ? -11.252 5.593 12.326 1.00 98.19 85 THR A CA 1
ATOM 645 C C . THR A 1 85 ? -10.946 5.118 10.914 1.00 98.19 85 THR A C 1
ATOM 647 O O . THR A 1 85 ? -9.913 5.480 10.360 1.00 98.19 85 THR A O 1
ATOM 650 N N . VAL A 1 86 ? -11.818 4.297 10.336 1.00 96.81 86 VAL A N 1
ATOM 651 C CA . VAL A 1 86 ? -11.709 3.862 8.936 1.00 96.81 86 VAL A CA 1
ATOM 652 C C . VAL A 1 86 ? -12.574 4.780 8.080 1.00 96.81 86 VAL A C 1
ATOM 654 O O . VAL A 1 86 ? -13.752 4.948 8.390 1.00 96.81 86 VAL A O 1
ATOM 657 N N . ASP A 1 87 ? -11.994 5.357 7.029 1.00 97.19 87 ASP A N 1
ATOM 658 C CA . ASP A 1 87 ? -12.712 6.198 6.062 1.00 97.19 87 ASP A CA 1
ATOM 659 C C . ASP A 1 87 ? -13.212 5.351 4.884 1.00 97.19 87 ASP A C 1
ATOM 661 O O . ASP A 1 87 ? -14.410 5.111 4.730 1.00 97.19 87 ASP A O 1
ATOM 665 N N . VAL A 1 88 ? -12.275 4.791 4.112 1.00 94.56 88 VAL A N 1
ATOM 666 C CA . VAL A 1 88 ? -12.566 3.953 2.945 1.00 94.56 88 VAL A CA 1
ATOM 667 C C . VAL A 1 88 ? -11.634 2.746 2.879 1.00 94.56 88 VAL A C 1
ATOM 669 O O . VAL A 1 88 ? -10.497 2.782 3.351 1.00 94.56 88 VAL A O 1
ATOM 672 N N . ALA A 1 89 ? -12.135 1.655 2.301 1.00 94.00 89 ALA A N 1
ATOM 673 C CA . ALA A 1 89 ? -11.349 0.481 1.957 1.00 94.00 89 ALA A CA 1
ATOM 674 C C . ALA A 1 89 ? -11.499 0.187 0.461 1.00 94.00 89 ALA A C 1
ATOM 676 O O . ALA A 1 89 ? -12.588 -0.163 -0.004 1.00 94.00 89 ALA A O 1
ATOM 677 N N . ASP A 1 90 ? -10.391 0.296 -0.260 1.00 88.31 90 ASP A N 1
ATOM 678 C CA . ASP A 1 90 ? -10.300 -0.011 -1.678 1.00 88.31 90 ASP A CA 1
ATOM 679 C C . ASP A 1 90 ? -9.830 -1.447 -1.861 1.00 88.31 90 ASP A C 1
ATOM 681 O O . ASP A 1 90 ? -8.864 -1.895 -1.239 1.00 88.31 90 ASP A O 1
ATOM 685 N N . PHE A 1 91 ? -10.511 -2.176 -2.737 1.00 89.56 91 PHE A N 1
ATOM 686 C CA . PHE A 1 91 ? -10.181 -3.554 -3.063 1.00 89.56 91 PHE A CA 1
ATOM 687 C C . PHE A 1 91 ? -9.755 -3.639 -4.515 1.00 89.56 91 PHE A C 1
ATOM 689 O O . PHE A 1 91 ? -10.432 -3.109 -5.390 1.00 89.56 91 PHE A O 1
ATOM 696 N N . GLU A 1 92 ? -8.668 -4.351 -4.784 1.00 83.38 92 GLU A N 1
ATOM 697 C CA . GLU A 1 92 ? -8.158 -4.510 -6.143 1.00 83.38 92 GLU A CA 1
ATOM 698 C C . GLU A 1 92 ? -7.634 -5.924 -6.387 1.00 83.38 92 GLU A C 1
ATOM 700 O O . GLU A 1 92 ? -7.246 -6.653 -5.467 1.00 83.38 92 GLU A O 1
ATOM 705 N N . GLN A 1 93 ? -7.635 -6.310 -7.660 1.00 85.00 93 GLN A N 1
ATOM 706 C CA . GLN A 1 93 ? -6.975 -7.517 -8.125 1.00 85.00 93 GLN A CA 1
ATOM 707 C C . GLN A 1 93 ? -5.525 -7.169 -8.480 1.00 85.00 93 GLN A C 1
ATOM 709 O O . GLN A 1 93 ? -5.251 -6.654 -9.563 1.00 85.00 93 GLN A O 1
ATOM 714 N N . ALA A 1 94 ? -4.597 -7.416 -7.559 1.00 75.00 94 ALA A N 1
ATOM 715 C CA . ALA A 1 94 ? -3.173 -7.219 -7.778 1.00 75.00 94 ALA A CA 1
ATOM 716 C C . ALA A 1 94 ? -2.595 -8.417 -8.546 1.00 75.00 94 ALA A C 1
ATOM 718 O O . ALA A 1 94 ? -2.598 -9.547 -8.061 1.00 75.00 94 ALA A O 1
ATOM 719 N N . THR A 1 95 ? -2.086 -8.172 -9.752 1.00 70.44 95 THR A N 1
ATOM 720 C CA . THR A 1 95 ? -1.516 -9.214 -10.625 1.00 70.44 95 THR A CA 1
ATOM 721 C C . THR A 1 95 ? 0.012 -9.207 -10.674 1.00 70.44 95 THR A C 1
ATOM 723 O O . THR A 1 95 ? 0.587 -10.006 -11.406 1.00 70.44 95 THR A O 1
ATOM 726 N N . GLY A 1 96 ? 0.678 -8.300 -9.953 1.00 71.50 96 GLY A N 1
ATOM 727 C CA . GLY A 1 96 ? 2.136 -8.171 -9.970 1.00 71.50 96 GLY A CA 1
ATOM 728 C C . GLY A 1 96 ? 2.843 -8.709 -8.724 1.00 71.50 96 GLY A C 1
ATOM 729 O O . GLY A 1 96 ? 2.210 -9.310 -7.851 1.00 71.50 96 GLY A O 1
ATOM 730 N N . PRO A 1 97 ? 4.171 -8.515 -8.643 1.00 71.31 97 PRO A N 1
ATO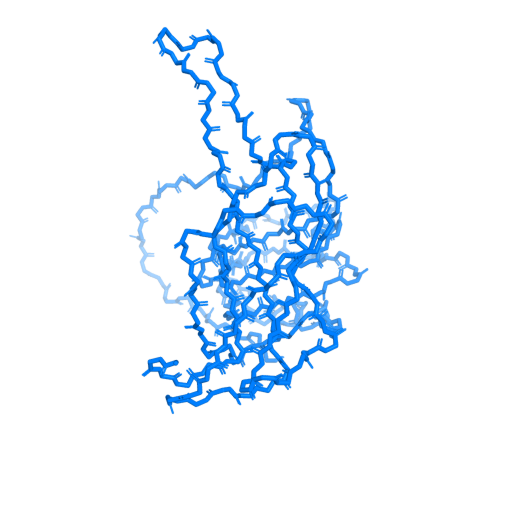M 731 C CA . PRO A 1 97 ? 5.006 -9.049 -7.570 1.00 71.31 97 PRO A CA 1
ATOM 732 C C . PRO A 1 97 ? 4.528 -8.658 -6.166 1.00 71.31 97 PRO A C 1
ATOM 734 O O . PRO A 1 97 ? 3.944 -7.598 -5.955 1.00 71.31 97 PRO A O 1
ATOM 737 N N . THR A 1 98 ? 4.758 -9.541 -5.190 1.00 76.69 98 THR A N 1
ATOM 738 C CA . THR A 1 98 ? 4.204 -9.432 -3.824 1.00 76.69 98 THR A CA 1
ATOM 739 C C . THR A 1 98 ? 5.184 -8.877 -2.788 1.00 76.69 98 THR A C 1
ATOM 741 O O . THR A 1 98 ? 4.896 -8.904 -1.593 1.00 76.69 98 THR A O 1
ATOM 744 N N . GLY A 1 99 ? 6.379 -8.459 -3.212 1.00 75.44 99 GLY A N 1
ATOM 745 C CA . GLY A 1 99 ? 7.453 -7.990 -2.333 1.00 75.44 99 GLY A CA 1
ATOM 746 C C . GLY A 1 99 ? 8.165 -9.093 -1.538 1.00 75.44 99 GLY A C 1
ATOM 747 O O . GLY A 1 99 ? 9.105 -8.799 -0.803 1.00 75.44 99 GLY A O 1
ATOM 748 N N . GLN A 1 100 ? 7.754 -10.361 -1.671 1.00 76.00 100 GLN A N 1
ATOM 749 C CA . GLN A 1 100 ? 8.381 -11.490 -0.966 1.00 76.00 100 GLN A CA 1
ATOM 750 C C . GLN A 1 100 ? 9.725 -11.892 -1.591 1.00 76.00 100 GLN A C 1
ATOM 752 O O . GLN A 1 100 ? 10.698 -12.134 -0.876 1.00 76.00 100 GLN A O 1
ATOM 757 N N . GLY A 1 101 ? 9.779 -11.951 -2.925 1.00 82.06 101 GLY A N 1
ATOM 758 C CA . GLY A 1 101 ? 10.983 -12.278 -3.686 1.00 82.06 101 GLY A CA 1
ATOM 759 C C . GLY A 1 101 ? 11.852 -11.053 -3.964 1.00 82.06 101 GLY A C 1
ATOM 760 O O . GLY A 1 101 ? 11.344 -9.941 -4.117 1.00 82.06 101 GLY A O 1
ATOM 761 N N . ASP A 1 102 ? 13.165 -11.265 -4.053 1.00 88.50 102 ASP A N 1
ATOM 762 C CA . ASP A 1 102 ? 14.094 -10.223 -4.487 1.00 88.50 102 ASP A CA 1
ATOM 763 C C . ASP A 1 102 ? 13.930 -9.943 -5.988 1.00 88.50 102 ASP A C 1
ATOM 765 O O . ASP A 1 102 ? 14.103 -10.826 -6.825 1.00 88.50 102 ASP A O 1
ATOM 769 N N . SER A 1 103 ? 13.592 -8.700 -6.319 1.00 92.75 103 SER A N 1
ATOM 770 C CA . SER A 1 103 ? 13.395 -8.204 -7.682 1.00 92.75 103 SER A CA 1
ATOM 771 C C . SER A 1 103 ? 14.642 -7.510 -8.246 1.00 92.75 103 SER A C 1
ATOM 773 O O . SER A 1 103 ? 14.601 -7.033 -9.380 1.00 92.75 103 SER A O 1
ATOM 775 N N . THR A 1 104 ? 15.759 -7.436 -7.501 1.00 91.81 104 THR A N 1
ATOM 776 C CA . THR A 1 104 ? 16.965 -6.708 -7.935 1.00 91.81 104 THR A CA 1
ATOM 777 C C . THR A 1 104 ? 17.461 -7.150 -9.311 1.00 91.81 104 THR A C 1
ATOM 779 O O . THR A 1 104 ? 17.760 -6.293 -10.146 1.00 91.81 104 THR A O 1
ATOM 782 N N . GLN A 1 105 ? 17.542 -8.457 -9.578 1.00 92.50 105 GLN A N 1
ATOM 783 C CA . GLN A 1 105 ? 18.052 -8.933 -10.866 1.00 92.50 105 GLN A CA 1
ATOM 784 C C . GLN A 1 105 ? 17.087 -8.618 -12.017 1.00 92.50 105 GLN A C 1
ATOM 786 O O . GLN A 1 105 ? 17.528 -8.112 -13.043 1.00 92.50 105 GLN A O 1
ATOM 791 N N . ALA A 1 106 ? 15.777 -8.777 -11.804 1.00 90.12 106 ALA A N 1
ATOM 792 C CA . ALA A 1 106 ? 14.761 -8.425 -12.797 1.00 90.12 106 ALA A CA 1
ATOM 793 C C . ALA A 1 106 ? 14.820 -6.935 -13.185 1.00 90.12 106 ALA A C 1
ATOM 795 O O . ALA A 1 106 ? 14.745 -6.593 -14.364 1.00 90.12 106 ALA A O 1
ATOM 796 N N . PHE A 1 107 ? 15.045 -6.039 -12.213 1.00 91.94 107 PHE A N 1
ATOM 797 C CA . PHE A 1 107 ? 15.283 -4.618 -12.492 1.00 91.94 107 PHE A CA 1
ATOM 798 C C . PHE A 1 107 ? 16.544 -4.385 -13.327 1.00 91.94 107 PHE A C 1
ATOM 800 O O . PHE A 1 107 ? 16.508 -3.603 -14.277 1.00 91.94 107 PHE A O 1
ATOM 807 N N . ARG A 1 108 ? 17.657 -5.051 -13.000 1.00 92.62 108 ARG A N 1
ATOM 808 C CA . ARG A 1 108 ? 18.919 -4.912 -13.747 1.00 92.62 108 ARG A CA 1
ATOM 809 C C . ARG A 1 108 ? 18.777 -5.387 -15.190 1.00 92.62 108 ARG A C 1
ATOM 811 O O . ARG A 1 108 ? 19.207 -4.676 -16.098 1.00 92.62 108 ARG A O 1
ATOM 818 N N . ASP A 1 109 ? 18.139 -6.533 -15.393 1.00 90.81 109 ASP A N 1
ATOM 819 C CA . ASP A 1 109 ? 17.931 -7.122 -16.716 1.00 90.81 109 ASP A CA 1
ATOM 820 C C . ASP A 1 109 ? 17.016 -6.234 -17.571 1.00 90.81 109 ASP A C 1
ATOM 822 O O . ASP A 1 109 ? 17.350 -5.905 -18.715 1.00 90.81 109 ASP A O 1
ATOM 826 N N . ALA A 1 110 ? 15.919 -5.736 -16.989 1.00 90.00 110 ALA A N 1
ATOM 827 C CA . ALA A 1 110 ? 15.017 -4.813 -17.669 1.00 90.00 110 ALA A CA 1
ATOM 828 C C . ALA A 1 110 ? 15.730 -3.507 -18.066 1.00 90.00 110 ALA A C 1
ATOM 830 O O . ALA A 1 110 ? 15.648 -3.089 -19.222 1.00 90.00 110 ALA A O 1
ATOM 831 N N . ILE A 1 111 ? 16.499 -2.902 -17.153 1.00 90.88 111 ILE A N 1
ATOM 832 C CA . ILE A 1 111 ? 17.292 -1.689 -17.423 1.00 90.88 111 ILE A CA 1
ATOM 833 C C . ILE A 1 111 ? 18.311 -1.925 -18.540 1.00 90.88 111 ILE A C 1
ATOM 835 O O . ILE A 1 111 ? 18.460 -1.082 -19.427 1.00 90.88 111 ILE A O 1
ATOM 839 N N . ALA A 1 112 ? 19.004 -3.066 -18.521 1.00 89.81 112 ALA A N 1
ATOM 840 C CA . ALA A 1 112 ? 19.977 -3.412 -19.550 1.00 89.81 112 ALA A CA 1
ATOM 841 C C . ALA A 1 112 ? 19.322 -3.556 -20.934 1.00 89.81 112 ALA A C 1
ATOM 843 O O . ALA A 1 112 ? 19.896 -3.101 -21.925 1.00 89.81 112 ALA A O 1
ATOM 844 N N . SER A 1 113 ? 18.116 -4.129 -20.989 1.00 87.31 113 SER A N 1
ATOM 845 C CA . SER A 1 113 ? 17.361 -4.335 -22.232 1.00 87.31 113 SER A CA 1
ATOM 846 C C . SER A 1 113 ? 16.702 -3.067 -22.798 1.00 87.31 113 SER A C 1
ATOM 848 O O . SER A 1 113 ? 16.420 -3.008 -23.992 1.00 87.31 113 SER A O 1
ATOM 850 N N . ALA A 1 114 ? 16.485 -2.039 -21.970 1.00 88.25 114 ALA A N 1
ATOM 851 C CA . ALA A 1 114 ? 15.700 -0.849 -22.312 1.00 88.25 114 ALA A CA 1
ATOM 852 C C . ALA A 1 114 ? 16.534 0.436 -22.446 1.00 88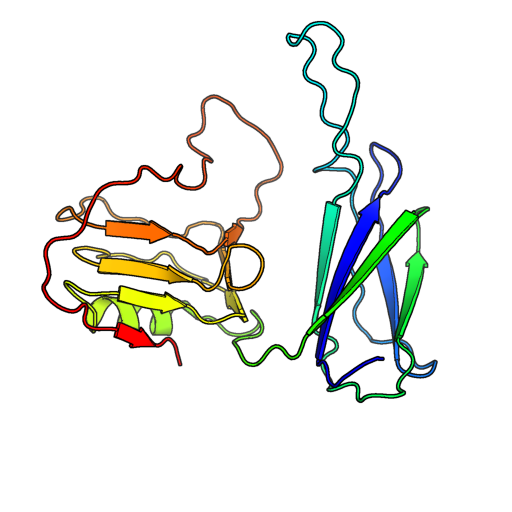.25 114 ALA A C 1
ATOM 854 O O . ALA A 1 114 ? 16.029 1.536 -22.208 1.00 88.25 114 ALA A O 1
ATOM 855 N N . ARG A 1 115 ? 17.818 0.335 -22.815 1.00 87.06 115 ARG A N 1
ATOM 856 C CA . ARG A 1 115 ? 18.656 1.525 -23.044 1.00 87.06 115 ARG A CA 1
ATOM 857 C C . ARG A 1 115 ? 18.067 2.396 -24.164 1.00 87.06 115 ARG A C 1
ATOM 859 O O . ARG A 1 115 ? 17.789 1.919 -25.256 1.00 87.06 115 ARG A O 1
ATOM 866 N N . GLY A 1 116 ? 17.889 3.682 -23.883 1.00 86.94 116 GLY A N 1
ATOM 867 C CA . GLY A 1 116 ? 17.184 4.669 -24.704 1.00 86.94 116 GLY A CA 1
ATOM 868 C C . GLY A 1 116 ? 15.656 4.626 -24.579 1.00 86.94 116 GLY A C 1
ATOM 869 O O . GLY A 1 116 ? 14.978 5.426 -25.218 1.00 86.94 116 GLY A O 1
ATOM 870 N N . GLY A 1 117 ? 15.109 3.707 -23.779 1.00 89.19 117 GLY A N 1
ATOM 871 C CA . GLY A 1 117 ? 13.682 3.411 -23.687 1.00 89.19 117 GLY A CA 1
ATOM 872 C C . GLY A 1 117 ? 13.097 3.558 -22.281 1.00 89.19 117 GLY A C 1
ATOM 873 O O . GLY A 1 117 ? 13.610 4.288 -21.428 1.00 89.19 117 GLY A O 1
ATOM 874 N N . VAL A 1 118 ? 11.976 2.872 -22.063 1.00 88.56 118 VAL A N 1
ATOM 875 C CA . VAL A 1 118 ? 11.198 2.867 -20.822 1.00 88.56 118 VAL A CA 1
ATOM 876 C C . VAL A 1 118 ? 11.148 1.446 -20.261 1.00 88.56 118 VAL A C 1
ATOM 878 O O . VAL A 1 118 ? 10.677 0.526 -20.921 1.00 88.56 118 VAL A O 1
ATOM 881 N N . VAL A 1 119 ? 11.582 1.262 -19.021 1.00 92.31 119 VAL A N 1
ATOM 882 C CA . VAL A 1 119 ? 11.236 0.096 -18.205 1.00 92.31 119 VAL A CA 1
ATOM 883 C C . VAL A 1 119 ? 9.910 0.388 -17.520 1.00 92.31 119 VAL A C 1
ATOM 885 O O . VAL A 1 119 ? 9.806 1.332 -16.732 1.00 92.31 119 VAL A O 1
ATOM 888 N N . TRP A 1 120 ? 8.904 -0.424 -17.828 1.00 89.31 120 TRP A N 1
ATOM 889 C CA . TRP A 1 120 ? 7.607 -0.388 -17.172 1.00 89.31 120 TRP A CA 1
ATOM 890 C C . TRP A 1 120 ? 7.611 -1.267 -15.918 1.00 89.31 120 TRP A C 1
ATOM 892 O O . TRP A 1 120 ? 7.919 -2.459 -15.981 1.00 89.31 120 TRP A O 1
ATOM 902 N N . ILE A 1 121 ? 7.232 -0.673 -14.786 1.00 86.44 121 ILE A N 1
ATOM 903 C CA . ILE A 1 121 ? 7.103 -1.327 -13.483 1.00 86.44 121 ILE A CA 1
ATOM 904 C C . ILE A 1 121 ? 5.603 -1.515 -13.211 1.00 86.44 121 ILE A C 1
ATOM 906 O O . ILE A 1 121 ? 4.940 -0.558 -12.797 1.00 86.44 121 ILE A O 1
ATOM 910 N N . PRO A 1 122 ? 5.030 -2.710 -13.444 1.00 82.19 122 PRO A N 1
ATOM 911 C CA . PRO A 1 122 ? 3.598 -2.923 -13.258 1.00 82.19 122 PRO A CA 1
ATOM 912 C C . PRO A 1 122 ? 3.156 -2.731 -11.793 1.00 82.19 122 PRO A C 1
ATOM 914 O O . PRO A 1 122 ? 4.002 -2.676 -10.894 1.00 82.19 122 PRO A O 1
ATOM 917 N N . PRO A 1 123 ? 1.841 -2.635 -11.518 1.00 77.38 123 PRO A N 1
ATOM 918 C CA . PRO A 1 123 ? 1.333 -2.635 -10.151 1.00 77.38 123 PRO A CA 1
ATOM 919 C C . PRO A 1 123 ? 1.846 -3.847 -9.365 1.00 77.38 123 PRO A C 1
ATOM 921 O O . PRO A 1 123 ? 1.684 -4.978 -9.812 1.00 77.38 123 PRO A O 1
ATOM 924 N N . GLY A 1 124 ? 2.452 -3.623 -8.204 1.00 77.25 124 GLY A N 1
ATOM 925 C CA . GLY A 1 124 ? 3.060 -4.657 -7.371 1.00 77.25 124 GLY A CA 1
ATOM 926 C C . GLY A 1 124 ? 3.988 -4.070 -6.310 1.00 77.25 124 GLY A C 1
ATOM 927 O O . GLY A 1 124 ? 4.339 -2.888 -6.352 1.00 77.25 124 GLY A O 1
ATOM 928 N N . GLU A 1 125 ? 4.395 -4.911 -5.365 1.00 80.94 125 GLU A N 1
ATOM 929 C CA . GLU A 1 125 ? 5.493 -4.628 -4.446 1.00 80.94 125 GLU A CA 1
ATOM 930 C C . GLU A 1 125 ? 6.773 -5.337 -4.910 1.00 80.94 125 GLU A C 1
ATOM 932 O O . GLU A 1 125 ? 6.783 -6.539 -5.178 1.00 80.94 125 GLU A O 1
ATOM 937 N N . TYR A 1 126 ? 7.878 -4.599 -4.957 1.00 87.06 126 TYR A N 1
ATOM 938 C CA . TYR A 1 126 ? 9.169 -5.068 -5.450 1.00 87.06 126 TYR A CA 1
ATOM 939 C C . TYR A 1 126 ? 10.213 -4.864 -4.365 1.00 87.06 126 TYR A C 1
ATOM 941 O O . TYR A 1 126 ? 10.593 -3.735 -4.062 1.00 87.06 126 TYR A O 1
ATOM 949 N N . LYS A 1 127 ? 10.691 -5.948 -3.763 1.00 88.19 127 LYS A N 1
ATOM 950 C CA . LYS A 1 127 ? 11.796 -5.876 -2.807 1.00 88.19 127 LYS A CA 1
ATOM 951 C C . LYS A 1 127 ? 13.107 -5.837 -3.576 1.00 88.19 127 LYS A C 1
ATOM 953 O O . LYS A 1 127 ? 13.323 -6.707 -4.411 1.00 88.19 127 LYS A O 1
ATOM 958 N N . LEU A 1 128 ? 13.980 -4.875 -3.282 1.00 88.94 128 LEU A N 1
ATOM 959 C CA . LEU A 1 128 ? 15.358 -4.880 -3.784 1.00 88.94 128 LEU A CA 1
ATOM 960 C C . LEU A 1 128 ? 16.311 -5.047 -2.608 1.00 88.94 128 LEU A C 1
ATOM 962 O O . LEU A 1 128 ? 16.383 -4.176 -1.735 1.00 88.94 128 LEU A O 1
ATOM 966 N N . THR A 1 129 ? 17.041 -6.162 -2.584 1.00 88.81 129 THR A N 1
ATOM 967 C CA . THR A 1 129 ? 18.017 -6.432 -1.511 1.00 88.81 129 THR A CA 1
ATOM 968 C C . THR A 1 129 ? 19.358 -5.740 -1.741 1.00 88.81 129 THR A C 1
ATOM 970 O O . THR A 1 129 ? 20.138 -5.576 -0.808 1.00 88.81 129 THR A O 1
ATOM 973 N N . SER A 1 130 ? 19.628 -5.321 -2.977 1.00 87.38 130 SER A N 1
ATOM 974 C CA . SER A 1 130 ? 20.843 -4.607 -3.364 1.00 87.38 130 SER A CA 1
ATOM 975 C C . SER A 1 130 ? 20.516 -3.432 -4.276 1.00 87.38 130 SER A C 1
ATOM 977 O O . SER A 1 130 ? 19.538 -3.473 -5.027 1.00 87.38 130 SER A O 1
ATOM 979 N N . SER A 1 131 ? 21.380 -2.415 -4.251 1.00 85.50 131 SER A N 1
ATOM 980 C CA . SER A 1 131 ? 21.244 -1.243 -5.113 1.00 85.50 131 SER A CA 1
ATOM 981 C C . SER A 1 131 ? 21.340 -1.599 -6.595 1.00 85.50 131 SER A C 1
ATOM 983 O O . SER A 1 131 ? 22.006 -2.563 -7.011 1.00 85.50 131 SER A O 1
ATOM 985 N N . LEU A 1 132 ? 20.664 -0.787 -7.402 1.00 86.69 132 LEU A N 1
ATOM 986 C CA . LEU A 1 132 ? 20.826 -0.768 -8.846 1.00 86.69 132 LEU A CA 1
ATOM 987 C C . LEU A 1 132 ? 22.059 0.074 -9.193 1.00 86.69 132 LEU A C 1
ATOM 989 O O . LEU A 1 132 ? 22.207 1.198 -8.715 1.00 86.69 132 LEU A O 1
ATOM 993 N N . ASN A 1 133 ? 22.930 -0.480 -10.036 1.00 83.50 133 ASN A N 1
ATOM 994 C CA . ASN A 1 133 ? 24.163 0.159 -10.493 1.00 83.50 133 ASN A CA 1
ATOM 995 C C . ASN A 1 133 ? 24.150 0.197 -12.030 1.00 83.50 133 ASN A C 1
ATOM 997 O O . ASN A 1 133 ? 23.555 -0.679 -12.661 1.00 83.50 133 ASN A O 1
ATOM 1001 N N . GLY A 1 134 ? 24.829 1.169 -12.641 1.00 78.62 134 GLY A N 1
ATOM 1002 C CA . GLY A 1 134 ? 24.902 1.286 -14.102 1.00 78.62 134 GLY A CA 1
ATOM 1003 C C . GLY A 1 134 ? 23.580 1.706 -14.756 1.00 78.62 134 GLY A C 1
ATOM 1004 O O . GLY A 1 134 ? 23.351 1.407 -15.929 1.00 78.62 134 GLY A O 1
ATOM 1005 N N . VAL A 1 135 ? 22.707 2.385 -14.007 1.00 85.25 135 VAL A N 1
ATOM 1006 C CA . VAL A 1 135 ? 21.441 2.934 -14.503 1.00 85.25 135 VAL A CA 1
ATOM 1007 C C . VAL A 1 135 ? 21.748 4.190 -15.313 1.00 85.25 135 VAL A C 1
ATOM 1009 O O . VAL A 1 135 ? 22.180 5.211 -14.771 1.00 85.25 135 VAL A O 1
ATOM 1012 N N . GLN A 1 136 ? 21.558 4.110 -16.625 1.00 87.44 136 GLN A N 1
ATOM 1013 C CA . GLN A 1 136 ? 21.868 5.193 -17.555 1.00 87.44 136 GLN A CA 1
ATOM 1014 C C . GLN A 1 136 ? 21.028 5.074 -18.823 1.00 87.44 136 GLN A C 1
ATOM 1016 O O . GLN A 1 136 ? 20.728 3.956 -19.248 1.00 87.44 136 GLN A O 1
ATOM 1021 N N . ASN A 1 137 ? 20.704 6.214 -19.442 1.00 87.31 137 ASN A N 1
ATOM 1022 C CA . ASN A 1 137 ? 19.903 6.278 -20.665 1.00 87.31 137 ASN A CA 1
ATOM 1023 C C . ASN A 1 137 ? 18.618 5.445 -20.563 1.00 87.31 137 ASN A C 1
ATOM 1025 O O . ASN A 1 137 ? 18.385 4.585 -21.401 1.00 87.31 137 ASN A O 1
ATOM 1029 N N . VAL A 1 138 ? 17.810 5.622 -19.521 1.00 89.88 138 VAL A N 1
ATOM 1030 C CA . VAL A 1 138 ? 16.588 4.825 -19.339 1.00 89.88 138 VAL A CA 1
ATOM 1031 C C . VAL A 1 138 ? 15.547 5.600 -18.545 1.00 89.88 138 VAL A C 1
ATOM 1033 O O . VAL A 1 138 ? 15.869 6.353 -17.625 1.00 89.88 138 VAL A O 1
ATOM 1036 N N . THR A 1 139 ? 14.280 5.396 -18.881 1.00 91.56 139 THR A N 1
ATOM 1037 C CA . THR A 1 139 ? 13.161 5.798 -18.032 1.00 91.56 139 THR A CA 1
ATOM 1038 C C . THR A 1 139 ? 12.691 4.603 -17.211 1.00 91.56 139 THR A C 1
ATOM 1040 O O . THR A 1 139 ? 12.304 3.598 -17.786 1.00 91.56 139 THR A O 1
ATOM 1043 N N . LEU A 1 140 ? 12.650 4.717 -15.889 1.00 90.75 140 LEU A N 1
ATOM 1044 C CA . LEU A 1 140 ? 11.892 3.827 -15.013 1.00 90.75 140 LEU A CA 1
ATOM 1045 C C . LEU A 1 140 ? 10.519 4.458 -14.770 1.00 90.75 140 LEU A C 1
ATOM 1047 O O . LEU A 1 140 ? 10.433 5.549 -14.197 1.00 90.75 140 LEU A O 1
ATOM 1051 N N . GLN A 1 141 ? 9.458 3.799 -15.228 1.00 89.44 141 GLN A N 1
ATOM 1052 C CA . GLN A 1 141 ? 8.092 4.298 -15.103 1.00 89.44 141 GLN A CA 1
ATOM 1053 C C . GLN A 1 141 ? 7.186 3.245 -14.471 1.00 89.44 141 GLN A C 1
ATOM 1055 O O . GLN A 1 141 ? 7.127 2.122 -14.961 1.00 89.44 141 GLN A O 1
ATOM 1060 N N . GLY A 1 142 ? 6.463 3.607 -13.412 1.00 82.25 142 GLY A N 1
ATOM 1061 C CA . GLY A 1 142 ? 5.438 2.741 -12.829 1.00 82.25 142 GLY A CA 1
ATOM 1062 C C . GLY A 1 142 ? 4.005 3.139 -13.166 1.00 82.25 142 GLY A C 1
ATOM 1063 O O . GLY A 1 142 ? 3.750 4.065 -13.935 1.00 82.25 142 GLY A O 1
ATOM 1064 N N . ALA A 1 143 ? 3.061 2.431 -12.550 1.00 73.56 143 ALA A N 1
ATOM 1065 C CA . ALA A 1 143 ? 1.621 2.606 -12.736 1.00 73.56 143 ALA A CA 1
ATOM 1066 C C . ALA A 1 143 ? 0.981 3.661 -11.809 1.00 73.56 143 ALA A C 1
ATOM 1068 O O . ALA A 1 143 ? -0.240 3.758 -11.724 1.00 73.56 143 ALA A O 1
ATOM 1069 N N . GLY A 1 144 ? 1.792 4.440 -11.100 1.00 62.31 144 GLY A N 1
ATOM 1070 C CA . GLY A 1 144 ? 1.406 5.356 -10.031 1.00 62.31 144 GLY A CA 1
ATOM 1071 C C . GLY A 1 144 ? 2.031 4.939 -8.699 1.00 62.31 144 GLY A C 1
ATOM 1072 O O . GLY A 1 144 ? 2.232 3.753 -8.435 1.00 62.31 144 GLY A O 1
ATOM 1073 N N . HIS A 1 145 ? 2.324 5.914 -7.833 1.00 58.44 145 HIS A N 1
ATOM 1074 C CA . HIS A 1 145 ? 3.018 5.674 -6.560 1.00 58.44 145 HIS A CA 1
ATOM 1075 C C . HIS A 1 145 ? 2.263 4.744 -5.597 1.00 58.44 145 HIS A C 1
ATOM 1077 O O . HIS A 1 145 ? 2.891 4.076 -4.785 1.00 58.44 145 HIS A O 1
ATOM 1083 N N . TRP A 1 146 ? 0.939 4.643 -5.725 1.00 55.38 146 TRP A N 1
ATOM 1084 C CA . TRP A 1 146 ? 0.108 3.708 -4.955 1.00 55.38 146 TRP A CA 1
ATOM 1085 C C . TRP A 1 146 ? 0.099 2.277 -5.509 1.00 55.38 146 TRP A C 1
ATOM 1087 O O . TRP A 1 146 ? -0.212 1.330 -4.787 1.00 55.38 146 TRP A O 1
ATOM 1097 N N . HIS A 1 147 ? 0.439 2.105 -6.787 1.00 65.44 147 HIS A N 1
ATOM 1098 C CA . HIS A 1 147 ? 0.313 0.828 -7.485 1.00 65.44 147 HIS A CA 1
ATOM 1099 C C . HIS A 1 147 ? 1.648 0.101 -7.580 1.00 65.44 147 HIS A C 1
ATOM 1101 O O . HIS A 1 147 ? 1.702 -1.092 -7.288 1.00 65.44 147 HIS A O 1
ATOM 1107 N N . SER A 1 148 ? 2.713 0.812 -7.949 1.00 78.56 148 SER A N 1
ATOM 1108 C CA . SER A 1 148 ? 4.064 0.269 -8.089 1.00 78.56 148 SER A CA 1
ATOM 1109 C C . SER A 1 148 ? 4.912 0.735 -6.906 1.00 78.56 148 SER A C 1
ATOM 1111 O O . SER A 1 148 ? 5.226 1.921 -6.801 1.00 78.56 148 SER A O 1
ATOM 1113 N N . VAL A 1 149 ? 5.273 -0.181 -6.006 1.00 82.69 149 VAL A N 1
ATOM 1114 C CA . VAL A 1 149 ? 6.008 0.136 -4.772 1.00 82.69 149 VAL A CA 1
ATOM 1115 C C . VAL A 1 149 ? 7.312 -0.647 -4.728 1.00 82.69 149 VAL A C 1
ATOM 1117 O O . VAL A 1 149 ? 7.316 -1.871 -4.651 1.00 82.69 149 VAL A O 1
ATOM 1120 N N . VAL A 1 150 ? 8.438 0.055 -4.735 1.00 87.31 150 VAL A N 1
ATOM 1121 C CA . VAL A 1 150 ? 9.770 -0.527 -4.580 1.00 87.31 150 VAL A CA 1
ATOM 1122 C C . VAL A 1 150 ? 10.206 -0.383 -3.124 1.00 87.31 150 VAL A C 1
ATOM 1124 O O . VAL A 1 150 ? 10.391 0.728 -2.632 1.00 87.31 150 VAL A O 1
ATOM 1127 N N . ARG A 1 151 ? 10.381 -1.509 -2.429 1.00 84.31 151 ARG A N 1
ATOM 1128 C CA . ARG A 1 151 ? 10.869 -1.574 -1.047 1.00 84.31 151 ARG A CA 1
ATOM 1129 C C . ARG A 1 151 ? 12.376 -1.753 -1.040 1.00 84.31 151 ARG A C 1
ATOM 1131 O O . ARG A 1 151 ? 12.886 -2.822 -1.387 1.00 84.31 151 ARG A O 1
ATOM 1138 N N . THR A 1 152 ? 13.089 -0.705 -0.653 1.00 80.81 152 THR A N 1
ATOM 1139 C CA . THR A 1 152 ? 14.548 -0.733 -0.549 1.00 80.81 152 THR A CA 1
ATOM 1140 C C . THR A 1 152 ? 15.059 0.452 0.253 1.00 80.81 152 THR A C 1
ATOM 1142 O O . THR A 1 152 ? 14.582 1.571 0.092 1.00 80.81 152 THR A O 1
ATOM 1145 N N . SER A 1 153 ? 16.081 0.221 1.072 1.00 75.81 153 SER A N 1
ATOM 1146 C CA . SER A 1 153 ? 16.799 1.295 1.767 1.00 75.81 153 SER A CA 1
ATOM 1147 C C . SER A 1 153 ? 17.878 1.939 0.889 1.00 75.81 153 SER A C 1
ATOM 1149 O O . SER A 1 153 ? 18.527 2.889 1.315 1.00 75.81 153 SER A O 1
ATOM 1151 N N . ARG A 1 154 ? 18.114 1.414 -0.326 1.00 77.44 154 ARG A N 1
ATOM 1152 C CA . ARG A 1 154 ? 19.161 1.909 -1.228 1.00 77.44 154 ARG A CA 1
ATOM 1153 C C . ARG A 1 154 ? 18.846 1.597 -2.690 1.00 77.44 154 ARG A C 1
ATOM 1155 O O . ARG A 1 154 ? 19.284 0.584 -3.227 1.00 77.44 154 ARG A O 1
ATOM 1162 N N . PHE A 1 155 ? 18.075 2.473 -3.334 1.00 81.44 155 PHE A N 1
ATOM 1163 C CA . PHE A 1 155 ? 17.519 2.215 -4.667 1.00 81.44 155 PHE A CA 1
ATOM 1164 C C . PHE A 1 155 ? 18.564 2.240 -5.793 1.00 81.44 155 PHE A C 1
ATOM 1166 O O . PHE A 1 155 ? 18.740 1.241 -6.490 1.00 81.44 155 PHE A O 1
ATOM 1173 N N . ILE A 1 156 ? 19.293 3.346 -5.951 1.00 81.38 156 ILE A N 1
ATOM 1174 C CA . ILE A 1 156 ? 20.369 3.499 -6.942 1.00 81.38 156 ILE A CA 1
ATOM 1175 C C . ILE A 1 156 ? 21.630 3.949 -6.208 1.00 81.38 156 ILE A C 1
ATOM 1177 O O . ILE A 1 156 ? 21.570 4.886 -5.417 1.00 81.38 156 ILE A O 1
ATOM 1181 N N . ASP A 1 157 ? 22.760 3.301 -6.485 1.00 78.31 157 ASP A N 1
ATOM 1182 C CA . ASP A 1 157 ? 24.073 3.739 -6.007 1.00 78.31 157 ASP A CA 1
ATOM 1183 C C . ASP A 1 157 ? 25.121 3.594 -7.109 1.00 78.31 157 ASP A C 1
ATOM 1185 O O . ASP A 1 157 ? 25.461 2.488 -7.527 1.00 78.31 157 ASP A O 1
ATOM 1189 N N . GLN A 1 158 ? 25.623 4.721 -7.608 1.00 71.44 158 GLN A N 1
ATOM 1190 C CA . GLN A 1 158 ? 26.642 4.739 -8.650 1.00 71.44 158 GLN A CA 1
ATOM 1191 C C . GLN A 1 158 ? 27.457 6.032 -8.600 1.00 71.44 158 GLN A C 1
ATOM 1193 O O . GLN A 1 158 ? 26.907 7.122 -8.464 1.00 71.44 158 GLN A O 1
ATOM 1198 N N . SER A 1 159 ? 28.778 5.904 -8.745 1.00 61.84 159 SER A N 1
ATOM 1199 C CA . SER A 1 159 ? 29.740 7.015 -8.685 1.00 61.84 159 SER A CA 1
ATOM 1200 C C . SER A 1 159 ? 29.778 7.876 -9.954 1.00 61.84 159 SER A C 1
ATOM 1202 O O . SER A 1 159 ? 30.333 8.971 -9.943 1.00 61.84 159 SER A O 1
ATOM 1204 N N . SER A 1 160 ? 29.182 7.403 -11.052 1.00 55.91 160 SER A N 1
ATOM 1205 C CA . SER A 1 160 ? 28.920 8.187 -12.259 1.00 55.91 160 SER A CA 1
ATOM 1206 C C . SER A 1 160 ? 27.678 7.651 -12.979 1.00 55.91 160 SER A C 1
ATOM 1208 O O . SER A 1 160 ? 27.384 6.456 -12.933 1.00 55.91 160 SER A O 1
ATOM 1210 N N . SER A 1 161 ? 26.929 8.540 -13.632 1.00 58.78 161 SER A N 1
ATOM 1211 C CA . SER A 1 161 ? 25.847 8.191 -14.557 1.00 58.78 161 SER A CA 1
ATOM 1212 C C . SER A 1 161 ? 26.127 8.893 -15.877 1.00 58.78 161 SER A C 1
ATOM 1214 O O . SER A 1 161 ? 26.436 10.084 -15.868 1.00 58.78 161 SER A O 1
ATOM 1216 N N . ALA A 1 162 ? 25.989 8.198 -17.010 1.00 54.41 162 ALA A N 1
ATOM 1217 C CA . ALA A 1 162 ? 26.174 8.786 -18.342 1.00 54.41 162 ALA A CA 1
ATOM 1218 C C . ALA A 1 162 ? 25.115 9.856 -18.714 1.00 54.41 162 ALA A C 1
ATOM 1220 O O . ALA A 1 162 ? 25.085 10.324 -19.849 1.00 54.41 162 ALA A O 1
ATOM 1221 N N . GLY A 1 163 ? 24.263 10.260 -17.764 1.00 66.25 163 GLY A N 1
ATOM 1222 C CA . GLY A 1 163 ? 23.159 11.190 -17.965 1.00 66.25 163 GLY A CA 1
ATOM 1223 C C . GLY A 1 163 ? 21.929 10.503 -18.562 1.00 66.25 163 GLY A C 1
ATOM 1224 O O . GLY A 1 163 ? 21.991 9.375 -19.045 1.00 66.25 163 GLY A O 1
ATOM 1225 N N . ASN A 1 164 ? 20.790 11.195 -18.498 1.00 77.00 164 ASN A N 1
ATOM 1226 C CA . ASN A 1 164 ? 19.503 10.783 -19.070 1.00 77.00 164 ASN A CA 1
ATOM 1227 C C . ASN A 1 164 ? 18.806 9.586 -18.382 1.00 77.00 164 ASN A C 1
ATOM 1229 O O . ASN A 1 164 ? 18.439 8.596 -19.018 1.00 77.00 164 ASN A O 1
ATOM 1233 N N . VAL A 1 165 ? 18.619 9.678 -17.061 1.00 83.38 165 VAL A N 1
ATOM 1234 C CA . VAL A 1 165 ? 17.754 8.771 -16.289 1.00 83.38 165 VAL A CA 1
ATOM 1235 C C . VAL A 1 165 ? 16.490 9.517 -15.871 1.00 83.38 165 VAL A C 1
ATOM 1237 O O . VAL A 1 165 ? 16.574 10.588 -15.273 1.00 83.38 165 VAL A O 1
ATOM 1240 N N . HIS A 1 166 ? 15.323 8.938 -16.150 1.00 85.69 166 HIS A N 1
ATOM 1241 C CA . HIS A 1 166 ? 14.033 9.462 -15.698 1.00 85.69 166 HIS A CA 1
ATOM 1242 C C . HIS A 1 166 ? 13.365 8.456 -14.766 1.00 85.69 166 HIS A C 1
ATOM 1244 O O . HIS A 1 166 ? 13.256 7.285 -15.108 1.00 85.69 166 HIS A O 1
ATOM 1250 N N . ILE A 1 167 ? 12.895 8.902 -13.605 1.00 85.81 167 ILE A N 1
ATOM 1251 C CA . ILE A 1 167 ? 12.231 8.058 -12.605 1.00 85.81 167 ILE A CA 1
ATOM 1252 C C . ILE A 1 167 ? 10.882 8.704 -12.308 1.00 85.81 167 ILE A C 1
ATOM 1254 O O . ILE A 1 167 ? 10.845 9.859 -11.885 1.00 85.81 167 ILE A O 1
ATOM 1258 N N . ARG A 1 168 ? 9.780 8.003 -12.588 1.00 80.31 168 ARG A N 1
ATOM 1259 C CA . ARG A 1 168 ? 8.427 8.564 -12.453 1.00 80.31 168 ARG A CA 1
ATOM 1260 C C . ARG A 1 168 ? 7.371 7.504 -12.179 1.00 80.31 168 ARG A C 1
ATOM 1262 O O . ARG A 1 168 ? 7.512 6.356 -12.578 1.00 80.31 168 ARG A O 1
ATOM 1269 N N . ASP A 1 169 ? 6.280 7.927 -11.553 1.00 76.00 169 ASP A N 1
ATOM 1270 C CA . ASP A 1 169 ? 5.048 7.145 -11.418 1.00 76.00 169 ASP A CA 1
ATOM 1271 C C . ASP A 1 169 ? 5.199 5.820 -10.634 1.00 76.00 169 ASP A C 1
ATOM 1273 O O . ASP A 1 169 ? 4.475 4.867 -10.876 1.00 76.00 169 ASP A O 1
ATOM 1277 N N . PHE A 1 170 ? 6.106 5.734 -9.659 1.00 79.31 170 PHE A N 1
ATOM 1278 C CA . PHE A 1 170 ? 6.137 4.662 -8.649 1.00 79.31 170 PHE A CA 1
ATOM 1279 C C . PHE A 1 170 ? 6.680 5.195 -7.320 1.00 79.31 170 PHE A C 1
ATOM 1281 O O . PHE A 1 170 ? 7.287 6.266 -7.285 1.00 79.31 170 PHE A O 1
ATOM 1288 N N . ALA A 1 171 ? 6.451 4.467 -6.228 1.00 75.94 171 ALA A N 1
ATOM 1289 C CA . ALA A 1 171 ? 7.018 4.791 -4.925 1.00 75.94 171 ALA A CA 1
ATOM 1290 C C . ALA A 1 171 ? 8.318 4.016 -4.694 1.00 75.94 171 ALA A C 1
ATOM 1292 O O . ALA A 1 171 ? 8.391 2.821 -4.975 1.00 75.94 171 ALA A O 1
ATOM 1293 N N . VAL A 1 172 ? 9.322 4.681 -4.126 1.00 81.50 172 VAL A N 1
ATOM 1294 C CA . VAL A 1 172 ? 10.474 4.031 -3.494 1.00 81.50 172 VAL A CA 1
ATOM 1295 C C . VAL A 1 172 ? 10.323 4.264 -2.001 1.00 81.50 172 VAL A C 1
ATOM 1297 O O . VAL A 1 172 ? 10.412 5.400 -1.544 1.00 81.50 172 VAL A O 1
ATOM 1300 N N . ILE A 1 173 ? 10.038 3.203 -1.255 1.00 71.06 173 ILE A N 1
ATOM 1301 C CA . ILE A 1 173 ? 9.819 3.274 0.189 1.00 71.06 173 ILE A CA 1
ATOM 1302 C C . ILE A 1 173 ? 10.988 2.566 0.869 1.00 71.06 173 ILE A C 1
ATOM 1304 O O . ILE A 1 173 ? 11.107 1.338 0.810 1.00 71.06 173 ILE A O 1
ATOM 1308 N N . GLY A 1 174 ? 11.861 3.358 1.490 1.00 63.34 174 GLY A N 1
ATOM 1309 C CA . GLY A 1 174 ? 12.872 2.870 2.425 1.00 63.34 174 GLY A CA 1
ATOM 1310 C C . GLY A 1 174 ? 12.326 2.764 3.849 1.00 63.34 174 GLY A C 1
ATOM 1311 O O . GLY A 1 174 ? 11.248 3.271 4.154 1.00 63.34 174 GLY A O 1
ATOM 1312 N N . GLU A 1 175 ? 13.086 2.139 4.746 1.00 52.97 175 GLU A N 1
ATOM 1313 C CA . GLU A 1 175 ? 12.808 2.151 6.191 1.00 52.97 175 GLU A CA 1
ATOM 1314 C C . GLU A 1 175 ? 13.293 3.462 6.848 1.00 52.97 175 GLU A C 1
ATOM 1316 O O . GLU A 1 175 ? 14.104 3.439 7.770 1.00 52.97 175 GLU A O 1
ATOM 1321 N N . VAL A 1 176 ? 12.846 4.628 6.363 1.00 39.00 176 VAL A N 1
ATOM 1322 C CA . VAL A 1 176 ? 13.231 5.934 6.943 1.00 39.00 176 VAL A CA 1
ATOM 1323 C C . VAL A 1 176 ? 12.158 6.413 7.922 1.00 39.00 176 VAL A C 1
ATOM 1325 O O . VAL A 1 176 ? 10.958 6.367 7.635 1.00 39.00 176 VAL A O 1
ATOM 1328 N N . THR A 1 177 ? 12.578 6.836 9.119 1.00 36.81 177 THR A N 1
ATOM 1329 C CA . THR A 1 177 ? 11.679 7.129 10.244 1.00 36.81 177 THR A CA 1
ATOM 1330 C C . THR A 1 177 ? 11.594 8.592 10.673 1.00 36.81 177 THR A C 1
ATOM 1332 O O . THR A 1 177 ? 10.889 8.862 11.641 1.00 36.81 177 THR A O 1
ATOM 1335 N N . GLU A 1 178 ? 12.240 9.521 9.968 1.00 31.45 178 GLU A N 1
ATOM 1336 C CA . GLU A 1 178 ? 12.305 10.942 10.341 1.00 31.45 178 GLU A CA 1
ATOM 1337 C C . GLU A 1 178 ? 12.371 11.889 9.126 1.00 31.45 178 GLU A C 1
ATOM 1339 O O . GLU A 1 178 ? 12.698 11.466 8.019 1.00 31.45 178 GLU A O 1
ATOM 1344 N N . ARG A 1 179 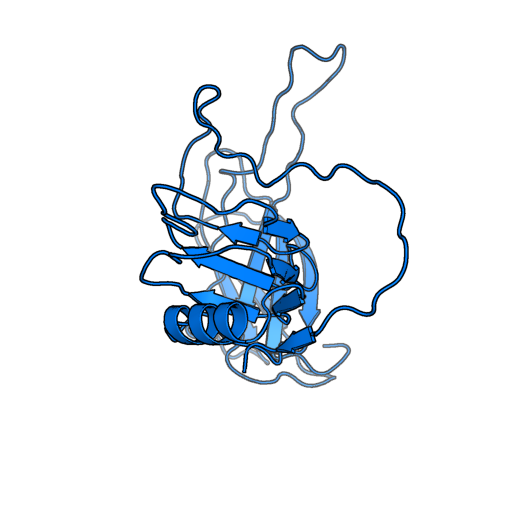? 12.031 13.173 9.340 1.00 36.12 179 ARG A N 1
ATOM 1345 C CA . ARG A 1 179 ? 12.130 14.276 8.364 1.00 36.12 179 ARG A CA 1
ATOM 1346 C C . ARG A 1 179 ? 13.376 15.108 8.682 1.00 36.12 179 ARG A C 1
ATOM 1348 O O . ARG A 1 179 ? 13.430 15.739 9.735 1.00 36.12 179 ARG A O 1
ATOM 1355 N N . VAL A 1 180 ? 14.340 15.144 7.763 1.00 39.41 180 VAL A N 1
ATOM 1356 C CA . VAL A 1 180 ? 15.600 15.893 7.904 1.00 39.41 180 VAL A CA 1
ATOM 1357 C C . VAL A 1 180 ? 15.766 16.825 6.699 1.00 39.41 180 VAL A C 1
ATOM 1359 O O . VAL A 1 180 ? 16.072 16.375 5.603 1.00 39.41 180 VAL A O 1
ATOM 1362 N N . ASP A 1 181 ? 15.573 18.134 6.895 1.00 40.00 181 ASP A N 1
ATOM 1363 C CA . ASP A 1 181 ? 15.535 19.145 5.813 1.00 40.00 181 ASP A CA 1
ATOM 1364 C C . ASP A 1 181 ? 16.896 19.426 5.138 1.00 40.00 181 ASP A C 1
ATOM 1366 O O . ASP A 1 181 ? 16.965 20.139 4.137 1.00 40.00 181 ASP A O 1
ATOM 1370 N N . SER A 1 182 ? 17.984 18.856 5.660 1.00 33.09 182 SER A N 1
ATOM 1371 C CA . SER A 1 182 ? 19.317 18.855 5.040 1.00 33.09 182 SER A CA 1
ATOM 1372 C C . SER A 1 182 ? 19.614 17.587 4.228 1.00 33.09 182 SER A C 1
ATOM 1374 O O . SER A 1 182 ? 20.669 17.509 3.596 1.00 33.09 182 SER A O 1
ATOM 1376 N N . ASN A 1 183 ? 18.705 16.606 4.236 1.00 33.44 183 ASN A N 1
ATOM 1377 C CA . ASN A 1 183 ? 18.837 15.336 3.532 1.00 33.44 183 ASN A CA 1
ATOM 1378 C C . ASN A 1 183 ? 17.994 15.381 2.243 1.00 33.44 183 ASN A C 1
ATOM 1380 O O . ASN A 1 183 ? 16.826 15.769 2.306 1.00 33.44 183 ASN A O 1
ATOM 1384 N N . PRO A 1 184 ? 18.518 15.007 1.062 1.00 35.03 184 PRO A N 1
ATOM 1385 C CA . PRO A 1 184 ? 17.739 14.994 -0.175 1.00 35.03 184 PRO A CA 1
ATOM 1386 C C . PRO A 1 184 ? 16.785 13.784 -0.253 1.00 35.03 184 PRO A C 1
ATOM 1388 O O . PRO A 1 184 ? 16.708 13.123 -1.286 1.00 35.03 184 PRO A O 1
ATOM 1391 N N . ASP A 1 185 ? 16.005 13.527 0.802 1.00 34.94 185 ASP A N 1
ATOM 1392 C CA . ASP A 1 185 ? 14.933 12.518 0.843 1.00 34.94 185 ASP A CA 1
ATOM 1393 C C . ASP A 1 185 ? 13.672 13.022 0.116 1.00 34.94 185 ASP A C 1
ATOM 1395 O O . ASP A 1 185 ? 12.544 12.938 0.603 1.00 34.94 185 ASP A O 1
ATOM 1399 N N . ASN A 1 186 ? 13.864 13.580 -1.077 1.00 42.81 186 ASN A N 1
ATOM 1400 C CA . ASN A 1 186 ? 12.780 13.950 -1.970 1.00 42.81 186 ASN A CA 1
ATOM 1401 C C . ASN A 1 186 ? 12.582 12.832 -2.996 1.00 42.81 186 ASN A C 1
ATOM 1403 O O . ASN A 1 186 ? 13.499 12.484 -3.742 1.00 42.81 186 ASN A O 1
ATOM 1407 N N . GLY A 1 187 ? 11.348 12.335 -3.116 1.00 34.94 187 GLY A N 1
ATOM 1408 C CA . GLY A 1 187 ? 10.908 11.743 -4.378 1.00 34.94 187 GLY A CA 1
ATOM 1409 C C . GLY A 1 187 ? 11.049 12.785 -5.501 1.00 34.94 187 GLY A C 1
ATOM 1410 O O . GLY A 1 187 ? 10.847 13.977 -5.246 1.00 34.94 187 GLY A O 1
ATOM 1411 N N . PRO A 1 188 ? 11.428 12.394 -6.732 1.00 36.88 188 PRO A N 1
ATOM 1412 C CA . PRO A 1 188 ? 11.683 13.347 -7.807 1.00 36.88 188 PRO A CA 1
ATOM 1413 C C . PRO A 1 188 ? 10.446 14.213 -8.087 1.00 36.88 188 PRO A C 1
ATOM 1415 O O . PRO A 1 188 ? 9.398 13.726 -8.511 1.00 36.88 188 PRO A O 1
ATOM 1418 N N . ALA A 1 189 ? 10.583 15.522 -7.862 1.00 30.03 189 ALA A N 1
ATOM 1419 C CA . ALA A 1 189 ? 9.608 16.525 -8.261 1.00 30.03 189 ALA A CA 1
ATOM 1420 C C . ALA A 1 189 ? 9.593 16.627 -9.795 1.00 30.03 189 ALA A C 1
ATOM 1422 O O . ALA A 1 189 ? 10.595 16.961 -10.427 1.00 30.03 189 ALA A O 1
ATOM 1423 N N . GLY A 1 190 ? 8.453 16.305 -10.407 1.00 26.98 190 GLY A N 1
ATOM 1424 C CA . GLY A 1 190 ? 8.296 16.319 -11.857 1.00 26.98 190 GLY A CA 1
ATOM 1425 C C . GLY A 1 190 ? 8.351 17.732 -12.446 1.00 26.98 190 GLY A C 1
ATOM 1426 O O . GLY A 1 190 ? 7.628 18.635 -12.019 1.00 26.98 190 GLY A O 1
ATOM 1427 N N . HIS A 1 191 ? 9.149 17.913 -13.497 1.00 26.86 191 HIS A N 1
ATOM 1428 C CA . HIS A 1 191 ? 9.030 19.041 -14.418 1.00 26.86 191 HIS A CA 1
ATOM 1429 C C . HIS A 1 191 ? 8.624 18.542 -15.805 1.00 26.86 191 HIS A C 1
ATOM 1431 O O . HIS A 1 191 ? 9.207 17.613 -16.361 1.00 26.86 191 HIS A O 1
ATOM 1437 N N . ARG A 1 192 ? 7.561 19.155 -16.340 1.00 32.03 192 ARG A N 1
ATOM 1438 C CA . ARG A 1 192 ? 7.032 18.923 -17.690 1.00 32.03 192 ARG A CA 1
ATOM 1439 C C . ARG A 1 192 ? 7.996 19.518 -18.713 1.00 32.03 192 ARG A C 1
ATOM 1441 O O . ARG A 1 192 ? 8.384 20.656 -18.512 1.00 32.03 192 ARG A O 1
ATOM 1448 N N . HIS A 1 193 ? 8.255 18.842 -19.838 1.00 23.31 193 HIS A N 1
ATOM 1449 C CA . HIS A 1 193 ? 8.222 19.476 -21.166 1.00 23.31 193 HIS A CA 1
ATOM 1450 C C . HIS A 1 193 ? 8.184 18.469 -22.341 1.00 23.31 193 HIS A C 1
ATOM 1452 O O . HIS A 1 193 ? 8.617 17.327 -22.253 1.00 23.31 193 HIS A O 1
ATOM 1458 N N . ARG A 1 194 ? 7.560 18.985 -23.408 1.00 24.64 194 ARG A N 1
ATOM 1459 C CA . ARG A 1 194 ? 7.113 18.513 -24.737 1.00 24.64 194 ARG A CA 1
ATOM 1460 C C . ARG A 1 194 ? 7.962 17.464 -25.499 1.00 24.64 194 ARG A C 1
ATOM 1462 O O . ARG A 1 194 ? 9.171 17.598 -25.611 1.00 24.64 194 ARG A O 1
ATOM 1469 N N . MET A 1 195 ? 7.258 16.515 -26.139 1.00 22.12 195 MET A N 1
ATOM 1470 C CA . MET A 1 195 ? 7.742 15.495 -27.093 1.00 22.12 195 MET A CA 1
ATOM 1471 C C . MET A 1 195 ? 8.249 16.063 -28.433 1.00 22.12 195 MET A C 1
ATOM 1473 O O . MET A 1 195 ? 7.565 16.872 -29.062 1.00 22.12 195 MET A O 1
ATOM 1477 N N . GLN A 1 196 ? 9.346 15.488 -28.937 1.00 21.70 196 GLN A N 1
ATOM 1478 C CA . GLN A 1 196 ? 9.520 15.132 -30.352 1.00 21.70 196 GLN A CA 1
ATOM 1479 C C . GLN A 1 196 ? 9.762 13.616 -30.446 1.00 21.70 196 GLN A C 1
ATOM 1481 O O . GLN A 1 196 ? 10.346 13.016 -29.546 1.00 21.70 196 GLN A O 1
ATOM 1486 N N . ALA A 1 197 ? 9.212 13.001 -31.491 1.00 28.89 197 ALA A N 1
ATOM 1487 C CA . ALA A 1 197 ? 8.968 11.570 -31.606 1.00 28.89 197 ALA A CA 1
ATOM 1488 C C . ALA A 1 197 ? 10.191 10.754 -32.060 1.00 28.89 197 ALA A C 1
ATOM 1490 O O . ALA A 1 197 ? 10.696 10.960 -33.157 1.00 28.89 197 ALA A O 1
ATOM 1491 N N . LEU A 1 198 ? 10.548 9.753 -31.251 1.00 25.86 198 LEU A N 1
ATOM 1492 C CA . LEU A 1 198 ? 10.987 8.407 -31.634 1.00 25.86 198 LEU A CA 1
ATOM 1493 C C . LEU A 1 198 ? 10.359 7.472 -30.582 1.00 25.86 198 LEU A C 1
ATOM 1495 O O . LEU A 1 198 ? 10.435 7.763 -29.389 1.00 25.86 198 LEU A O 1
ATOM 1499 N N . GLY A 1 199 ? 9.633 6.430 -31.000 1.00 27.50 199 GLY A N 1
ATOM 1500 C CA . GLY A 1 199 ? 8.859 5.586 -30.079 1.00 27.50 199 GLY A CA 1
ATOM 1501 C C . GLY A 1 199 ? 9.758 4.895 -29.039 1.00 27.50 199 GLY A C 1
ATOM 1502 O O . GLY A 1 199 ? 10.762 4.304 -29.437 1.00 27.50 199 GLY A O 1
ATOM 1503 N N . PRO A 1 200 ? 9.451 4.960 -27.729 1.00 37.94 200 PRO A N 1
ATOM 1504 C CA . PRO A 1 200 ? 10.293 4.339 -26.713 1.00 37.94 200 PRO A CA 1
ATOM 1505 C C . PRO A 1 200 ? 10.178 2.812 -26.773 1.00 37.94 200 PRO A C 1
ATOM 1507 O O . PRO A 1 200 ? 9.078 2.264 -26.780 1.00 37.94 200 PRO A O 1
ATOM 1510 N N . ILE A 1 201 ? 11.318 2.120 -26.759 1.00 39.91 201 ILE A N 1
ATOM 1511 C CA . ILE A 1 201 ? 11.387 0.681 -26.470 1.00 39.91 201 ILE A CA 1
ATOM 1512 C C . ILE A 1 201 ? 10.838 0.481 -25.052 1.00 39.91 201 ILE A C 1
ATOM 1514 O O . ILE A 1 201 ? 11.384 1.055 -24.111 1.00 39.91 201 ILE A O 1
ATOM 1518 N N . THR A 1 202 ? 9.753 -0.279 -24.892 1.00 46.47 202 THR A N 1
ATOM 1519 C CA . THR A 1 202 ? 9.173 -0.601 -23.579 1.00 46.47 202 THR A CA 1
ATOM 1520 C C . THR A 1 202 ? 9.574 -2.012 -23.163 1.00 46.47 202 THR A C 1
ATOM 1522 O O . THR A 1 202 ? 9.205 -2.973 -23.833 1.00 46.47 202 THR A O 1
ATOM 1525 N N . ALA A 1 203 ? 10.315 -2.142 -22.062 1.00 49.59 203 ALA A N 1
ATOM 1526 C CA . ALA A 1 203 ? 10.597 -3.430 -21.428 1.00 49.59 203 ALA A CA 1
ATOM 1527 C C . ALA A 1 203 ? 9.703 -3.619 -20.199 1.00 49.59 203 ALA A C 1
ATOM 1529 O O . ALA A 1 203 ? 9.461 -2.669 -19.453 1.00 49.59 203 ALA A O 1
ATOM 1530 N N . TYR A 1 204 ? 9.234 -4.845 -19.983 1.00 51.84 204 TYR A N 1
ATOM 1531 C CA . TYR A 1 204 ? 8.382 -5.207 -18.852 1.00 51.84 204 TYR A CA 1
ATOM 1532 C C . TYR A 1 204 ? 9.197 -5.955 -17.800 1.00 51.84 204 TYR A C 1
ATOM 1534 O O . TYR A 1 204 ? 9.983 -6.835 -18.146 1.00 51.84 204 TYR A O 1
ATOM 1542 N N . LEU A 1 205 ? 8.982 -5.632 -16.523 1.00 53.59 205 LEU A N 1
ATOM 1543 C CA . LEU A 1 205 ? 9.397 -6.514 -15.436 1.00 53.59 205 LEU A CA 1
ATOM 1544 C C . LEU A 1 205 ? 8.468 -7.739 -15.415 1.00 53.59 205 LEU A C 1
ATOM 1546 O O . LEU A 1 205 ? 7.259 -7.575 -15.242 1.00 53.59 205 LEU A O 1
ATOM 1550 N N . THR A 1 206 ? 9.028 -8.933 -15.611 1.00 43.62 206 THR A N 1
ATOM 1551 C CA . THR A 1 206 ? 8.338 -10.226 -15.449 1.00 43.62 206 THR A CA 1
ATOM 1552 C C . THR A 1 206 ? 8.682 -10.865 -14.119 1.00 43.62 206 THR A C 1
ATOM 1554 O O . THR A 1 206 ? 9.888 -10.831 -13.779 1.00 43.62 206 THR A O 1
#

pLDDT: mean 78.15, std 20.42, range [21.7, 98.19]